Protein AF-0000000081185958 (afdb_homodimer)

Solvent-accessible surface area (backbone atoms only — not comparable to full-atom values): 12870 Å² total; per-residue (Å²): 91,27,40,38,39,33,41,36,68,38,56,83,47,66,67,51,37,47,51,49,21,49,50,35,60,78,61,57,49,40,33,39,38,38,34,28,35,34,34,62,72,82,53,71,68,60,52,42,52,39,44,76,62,82,58,56,48,71,50,76,22,50,14,71,56,85,37,44,14,39,38,41,39,31,30,48,85,45,43,42,80,73,48,72,50,69,47,75,44,33,40,39,39,36,29,30,29,58,81,88,62,40,54,35,36,44,34,44,35,50,42,78,59,85,72,63,65,67,72,59,56,72,67,111,90,27,40,38,37,35,41,36,69,38,57,83,47,66,66,51,35,47,51,48,21,48,49,36,61,78,62,58,48,41,33,39,39,38,34,29,35,36,33,62,71,82,52,72,69,58,51,40,52,40,44,78,63,82,59,55,48,72,51,76,22,50,15,71,56,84,38,44,14,38,39,39,40,32,30,48,85,46,44,42,80,72,48,72,49,69,47,74,43,33,40,38,40,34,30,31,29,57,80,87,62,42,54,34,37,44,35,44,36,50,40,77,60,85,73,62,64,68,72,63,53,75,68,112

Radius of gyration: 16.45 Å; Cα contacts (8 Å, |Δi|>4): 604; chains: 2; bounding box: 44×40×43 Å

pLDDT: mean 88.51, std 16.31, range [30.12, 98.75]

Secondary structure (DSSP, 8-state):
-EEEEEE-S---SHHHHHHHHHHHHHTT-SEEEEE----S---HHHHHHH---SSEEEEEE--BTTB--EEEEEETTTEEEEEEEE-SSEEEEEEEETTTTEEEEEEEEE-SS---HHHHHTT-/-EEEEEE-S---SHHHHHHHHHHHHHTT-SEEEEE----S---HHHHHHH---SSEEEEEE--BTTB--EEEEEETTTEEEEEEEE-SSEEEEEEEETTTTEEEEEEEEE-SS---HHHHHTT-

Foldseek 3Di:
DAEEEDAQQAPPDLVSLQVLQVCCVVRVHFKYKYKQNQAQDDDPVSVCSNPVDPQKDKDKQGDDHRGIIIMMMGRCVQWPWDDWDDYNFKIWTWTFGPVVGHTDIDMHGDPPDDPPPVVCVVVD/DAEEEDAQQAPPDLVSLQVLQVCCVVRVHFKYKYKQNQAQDDDPVSVCSNPVDPQKDKDKQGDDHRGIIIMMMGRCVQWPWDDWDDYNFKIWTWTFGPVVGHTDIDMHGDPPDDPPPVVVVVVD

InterPro domains:
  IPR004808 AP endonuclease 1 [PTHR22748] (1-115)
  IPR005135 Endonuclease/exonuclease/phosphatase [PF03372] (4-103)
  IPR036691 Endonuclease/exonuclease/phosphatase superfamily [G3DSA:3.60.10.10] (1-123)
  IPR036691 Endonuclease/exonuclease/phosphatase superfamily [SSF56219] (1-115)

Structure (mmCIF, N/CA/C/O backbone):
data_AF-0000000081185958-model_v1
#
loop_
_entity.id
_entity.type
_entity.pdbx_description
1 polymer 'Endonuclease/exonuclease/phosphatase domain-containing protein'
#
loop_
_atom_site.group_PDB
_atom_site.id
_atom_site.type_symbol
_atom_site.label_atom_id
_atom_site.label_alt_id
_atom_site.label_comp_id
_atom_site.label_asym_id
_atom_site.label_entity_id
_atom_site.label_seq_id
_atom_site.pdbx_PDB_ins_code
_atom_site.Cartn_x
_atom_site.Cartn_y
_atom_site.Cartn_z
_atom_site.occupancy
_atom_site.B_iso_or_equiv
_atom_site.auth_seq_id
_atom_site.auth_comp_id
_atom_site.auth_asym_id
_atom_site.auth_atom_id
_atom_site.pdbx_PDB_model_num
ATOM 1 N N . MET A 1 1 ? 2.701 -15.094 -0.753 1 97.31 1 MET A N 1
ATOM 2 C CA . MET A 1 1 ? 2.934 -13.688 -1.067 1 97.31 1 MET A CA 1
ATOM 3 C C . MET A 1 1 ? 2.529 -12.797 0.101 1 97.31 1 MET A C 1
ATOM 5 O O . MET A 1 1 ? 1.402 -12.875 0.591 1 97.31 1 MET A O 1
ATOM 9 N N . ARG A 1 2 ? 3.422 -11.992 0.619 1 98.31 2 ARG A N 1
ATOM 10 C CA . ARG A 1 2 ? 3.207 -11.164 1.801 1 98.31 2 ARG A CA 1
ATOM 11 C C . ARG A 1 2 ? 3.553 -9.703 1.517 1 98.31 2 ARG A C 1
ATOM 13 O O . ARG A 1 2 ? 4.723 -9.359 1.333 1 98.31 2 ARG A O 1
ATOM 20 N N . ILE A 1 3 ? 2.488 -8.828 1.549 1 98.75 3 ILE A N 1
ATOM 21 C CA . ILE A 1 3 ? 2.621 -7.441 1.109 1 98.75 3 ILE A CA 1
ATOM 22 C C . ILE A 1 3 ? 2.299 -6.5 2.268 1 98.75 3 ILE A C 1
ATOM 24 O O . ILE A 1 3 ? 1.268 -6.652 2.928 1 98.75 3 ILE A O 1
ATOM 28 N N . LEU A 1 4 ? 3.158 -5.598 2.477 1 98.31 4 LEU A N 1
ATOM 29 C CA . LEU A 1 4 ? 2.998 -4.57 3.5 1 98.31 4 LEU A CA 1
ATOM 30 C C . LEU A 1 4 ? 3.016 -3.178 2.877 1 98.31 4 LEU A C 1
ATOM 32 O O . LEU A 1 4 ? 3.918 -2.852 2.104 1 98.31 4 LEU A O 1
ATOM 36 N N . THR A 1 5 ? 2.029 -2.393 3.098 1 98.31 5 THR A N 1
ATOM 37 C CA . THR A 1 5 ? 2.059 -0.97 2.781 1 98.31 5 THR A CA 1
ATOM 38 C C . THR A 1 5 ? 1.977 -0.13 4.051 1 98.31 5 THR A C 1
ATOM 40 O O . THR A 1 5 ? 1.219 -0.456 4.969 1 98.31 5 THR A O 1
ATOM 43 N N . TRP A 1 6 ? 2.758 0.931 4.121 1 96.81 6 TRP A N 1
ATOM 44 C CA . TRP A 1 6 ? 2.902 1.697 5.355 1 96.81 6 TRP A CA 1
ATOM 45 C C . TRP A 1 6 ? 3.084 3.182 5.055 1 96.81 6 TRP A C 1
ATOM 47 O O . TRP A 1 6 ? 4.098 3.586 4.484 1 96.81 6 TRP A O 1
ATOM 57 N N . ASN A 1 7 ? 2.145 3.979 5.414 1 93.94 7 ASN A N 1
ATOM 58 C CA . ASN A 1 7 ? 2.398 5.414 5.504 1 93.94 7 ASN A CA 1
ATOM 59 C C . ASN A 1 7 ? 3.176 5.766 6.77 1 93.94 7 ASN A C 1
ATOM 61 O O . ASN A 1 7 ? 2.607 5.805 7.859 1 93.94 7 ASN A O 1
ATOM 65 N N . VAL A 1 8 ? 4.414 6.133 6.617 1 92.38 8 VAL A N 1
ATOM 66 C CA . VAL A 1 8 ? 5.316 6.207 7.762 1 92.38 8 VAL A CA 1
ATOM 67 C C . VAL A 1 8 ? 5.367 7.637 8.289 1 92.38 8 VAL A C 1
ATOM 69 O O . VAL A 1 8 ? 5.828 7.879 9.406 1 92.38 8 VAL A O 1
ATOM 72 N N . ARG A 1 9 ? 4.98 8.594 7.523 1 88.69 9 ARG A N 1
ATOM 73 C CA . ARG A 1 9 ? 4.949 10 7.91 1 88.69 9 ARG A CA 1
ATOM 74 C C . ARG A 1 9 ? 6.328 10.484 8.336 1 88.69 9 ARG A C 1
ATOM 76 O O . ARG A 1 9 ? 6.48 11.094 9.398 1 88.69 9 ARG A O 1
ATOM 83 N N . GLY A 1 10 ? 7.223 10.18 7.594 1 90.44 10 GLY A N 1
ATOM 84 C CA . GLY A 1 10 ? 8.594 10.578 7.855 1 90.44 10 GLY A CA 1
ATOM 85 C C . GLY A 1 10 ? 9.484 9.422 8.266 1 90.44 10 GLY A C 1
ATOM 86 O O . GLY A 1 10 ? 9.117 8.633 9.141 1 90.44 10 GLY A O 1
ATOM 87 N N . LEU A 1 11 ? 10.688 9.281 7.652 1 89.69 11 LEU A N 1
ATOM 88 C CA . LEU A 1 11 ? 11.688 8.273 8.008 1 89.69 11 LEU A CA 1
ATOM 89 C C . LEU A 1 11 ? 12.914 8.922 8.633 1 89.69 11 LEU A C 1
ATOM 91 O O . LEU A 1 11 ? 14.031 8.406 8.492 1 89.69 11 LEU A O 1
ATOM 95 N N . GLY A 1 12 ? 12.68 9.984 9.25 1 82.38 12 GLY A N 1
ATOM 96 C CA . GLY A 1 12 ? 13.781 10.766 9.789 1 82.38 12 GLY A CA 1
ATOM 97 C C . GLY A 1 12 ? 14.391 10.156 11.039 1 82.38 12 GLY A C 1
ATOM 98 O O . GLY A 1 12 ? 15.57 10.375 11.328 1 82.38 12 GLY A O 1
ATOM 99 N N . SER A 1 13 ? 13.648 9.43 11.734 1 84.25 13 SER A N 1
ATOM 100 C CA . SER A 1 13 ? 14.172 8.875 12.977 1 84.25 13 SER A CA 1
ATOM 101 C C . SER A 1 13 ? 14.547 7.402 12.812 1 84.25 13 SER A C 1
ATOM 103 O O . SER A 1 13 ? 13.898 6.676 12.055 1 84.25 13 SER A O 1
ATOM 105 N N . GLU A 1 14 ? 15.5 6.945 13.523 1 87.62 14 GLU A N 1
ATOM 106 C CA . GLU A 1 14 ? 15.922 5.551 13.539 1 87.62 14 GLU A CA 1
ATOM 107 C C . GLU A 1 14 ? 14.828 4.641 14.086 1 87.62 14 GLU A C 1
ATOM 109 O O . GLU A 1 14 ? 14.68 3.5 13.648 1 87.62 14 GLU A O 1
ATOM 114 N N . ALA A 1 15 ? 14.164 5.156 14.992 1 88.62 15 ALA A N 1
ATOM 115 C CA . ALA A 1 15 ? 13.094 4.383 15.609 1 88.62 15 ALA A CA 1
ATOM 116 C C . ALA A 1 15 ? 12.062 3.947 14.57 1 88.62 15 ALA A C 1
ATOM 118 O O . ALA A 1 15 ? 11.57 2.818 14.609 1 88.62 15 ALA A O 1
ATOM 119 N N . LYS A 1 16 ? 11.781 4.785 13.672 1 90.06 16 LYS A N 1
ATOM 120 C CA . LYS A 1 16 ? 10.797 4.469 12.633 1 90.06 16 LYS A CA 1
ATOM 121 C C . LYS A 1 16 ? 11.328 3.402 11.68 1 90.06 16 LYS A C 1
ATOM 123 O O . LYS A 1 16 ? 10.609 2.461 11.336 1 90.06 16 LYS A O 1
ATOM 128 N N . SER A 1 17 ? 12.57 3.576 11.312 1 92.75 17 SER A N 1
ATOM 129 C CA . SER A 1 17 ? 13.18 2.568 10.453 1 92.75 17 SER A CA 1
ATOM 130 C C . SER A 1 17 ? 13.195 1.202 11.125 1 92.75 17 SER A C 1
ATOM 132 O O . SER A 1 17 ? 12.953 0.181 10.484 1 92.75 17 SER A O 1
ATOM 134 N N . LEU A 1 18 ? 13.461 1.25 12.391 1 92.44 18 LEU A N 1
ATOM 135 C CA . LEU A 1 18 ? 13.516 0.003 13.141 1 92.44 18 LEU A CA 1
ATOM 136 C C . LEU A 1 18 ? 12.133 -0.628 13.25 1 92.44 18 LEU A C 1
ATOM 138 O O . LEU A 1 18 ? 12 -1.854 13.219 1 92.44 18 LEU A O 1
ATOM 142 N N . ALA A 1 19 ? 11.172 0.174 13.445 1 92.75 19 ALA A N 1
ATOM 143 C CA . ALA A 1 19 ? 9.805 -0.331 13.5 1 92.75 19 ALA A CA 1
ATOM 144 C C . ALA A 1 19 ? 9.422 -1.021 12.195 1 92.75 19 ALA A C 1
ATOM 146 O O . ALA A 1 19 ? 8.852 -2.117 12.211 1 92.75 19 ALA A O 1
ATOM 147 N N . VAL A 1 20 ? 9.719 -0.423 11.117 1 95.19 20 VAL A N 1
ATOM 148 C CA . VAL A 1 20 ? 9.438 -1.01 9.805 1 95.19 20 VAL A CA 1
ATOM 149 C C . VAL A 1 20 ? 10.18 -2.334 9.664 1 95.19 20 VAL A C 1
ATOM 151 O O . VAL A 1 20 ? 9.594 -3.348 9.289 1 95.19 20 VAL A O 1
ATOM 154 N N . ARG A 1 21 ? 11.398 -2.285 10.008 1 95.81 21 ARG A N 1
ATOM 155 C CA . ARG A 1 21 ? 12.234 -3.48 9.922 1 95.81 21 ARG A CA 1
ATOM 156 C C . ARG A 1 21 ? 11.625 -4.629 10.719 1 95.81 21 ARG A C 1
ATOM 158 O O . ARG A 1 21 ? 11.594 -5.77 10.25 1 95.81 21 ARG A O 1
ATOM 165 N N . ARG A 1 22 ? 11.281 -4.328 11.898 1 94.44 22 ARG A N 1
ATOM 166 C CA . ARG A 1 22 ? 10.719 -5.348 12.773 1 94.44 22 ARG A CA 1
ATOM 167 C C . ARG A 1 22 ? 9.492 -5.996 12.141 1 94.44 22 ARG A C 1
ATOM 169 O O . ARG A 1 22 ? 9.336 -7.219 12.188 1 94.44 22 ARG A O 1
ATOM 176 N N . LEU A 1 23 ? 8.656 -5.211 11.617 1 94.06 23 LEU A N 1
ATOM 177 C CA . LEU A 1 23 ? 7.449 -5.754 11.008 1 94.06 23 LEU A CA 1
ATOM 178 C C . LEU A 1 23 ? 7.789 -6.559 9.758 1 94.06 23 LEU A C 1
ATOM 180 O O . LEU A 1 23 ? 7.195 -7.609 9.508 1 94.06 23 LEU A O 1
ATOM 184 N N . VAL A 1 24 ? 8.703 -6.066 8.961 1 96.62 24 VAL A N 1
ATOM 185 C CA . VAL A 1 24 ? 9.156 -6.773 7.766 1 96.62 24 VAL A CA 1
ATOM 186 C C . VAL A 1 24 ? 9.641 -8.172 8.148 1 96.62 24 VAL A C 1
ATOM 188 O O . VAL A 1 24 ? 9.266 -9.156 7.508 1 96.62 24 VAL A O 1
ATOM 191 N N . LEU A 1 25 ? 10.398 -8.219 9.18 1 96 25 LEU A N 1
ATOM 192 C CA . LEU A 1 25 ? 10.969 -9.492 9.609 1 96 25 LEU A CA 1
ATOM 193 C C . LEU A 1 25 ? 9.898 -10.391 10.227 1 96 25 LEU A C 1
ATOM 195 O O . LEU A 1 25 ? 9.766 -11.555 9.844 1 96 25 LEU A O 1
ATOM 199 N N . SER A 1 26 ? 9.133 -9.852 11.164 1 95.25 26 SER A N 1
ATOM 200 C CA . SER A 1 26 ? 8.18 -10.656 11.922 1 95.25 26 SER A CA 1
ATOM 201 C C . SER A 1 26 ? 7.082 -11.211 11.016 1 95.25 26 SER A C 1
ATOM 203 O O . SER A 1 26 ? 6.59 -12.32 11.234 1 95.25 26 SER A O 1
ATOM 205 N N . GLN A 1 27 ? 6.77 -10.445 9.992 1 95.38 27 GLN A N 1
ATOM 206 C CA . GLN A 1 27 ? 5.691 -10.875 9.109 1 95.38 27 GLN A CA 1
ATOM 207 C C . GLN A 1 27 ? 6.25 -11.484 7.82 1 95.38 27 GLN A C 1
ATOM 209 O O . GLN A 1 27 ? 5.496 -11.781 6.891 1 95.38 27 GLN A O 1
ATOM 214 N N . LYS A 1 28 ? 7.578 -11.57 7.742 1 96.88 28 LYS A N 1
ATOM 215 C CA . LYS A 1 28 ? 8.25 -12.148 6.582 1 96.88 28 LYS A CA 1
ATOM 216 C C . LYS A 1 28 ? 7.773 -11.492 5.289 1 96.88 28 LYS A C 1
ATOM 218 O O . LYS A 1 28 ? 7.414 -12.188 4.336 1 96.88 28 LYS A O 1
ATOM 223 N N . VAL A 1 29 ? 7.758 -10.258 5.266 1 98.06 29 VAL A N 1
ATOM 224 C CA . VAL A 1 29 ? 7.246 -9.453 4.164 1 98.06 29 VAL A CA 1
ATOM 225 C C . VAL A 1 29 ? 8.07 -9.711 2.906 1 98.06 29 VAL A C 1
ATOM 227 O O . VAL A 1 29 ? 9.297 -9.836 2.975 1 98.06 29 VAL A O 1
ATOM 230 N N . GLU A 1 30 ? 7.367 -9.758 1.787 1 98.44 30 GLU A N 1
ATOM 231 C CA . GLU A 1 30 ? 8.031 -10.023 0.514 1 98.44 30 GLU A CA 1
ATOM 232 C C . GLU A 1 30 ? 7.969 -8.805 -0.404 1 98.44 30 GLU A C 1
ATOM 234 O O . GLU A 1 30 ? 8.75 -8.703 -1.354 1 98.44 30 GLU A O 1
ATOM 239 N N . VAL A 1 31 ? 7.023 -7.863 -0.209 1 98.75 31 VAL A N 1
ATOM 240 C CA . VAL A 1 31 ? 6.926 -6.566 -0.869 1 98.75 31 VAL A CA 1
ATOM 241 C C . VAL A 1 31 ? 6.547 -5.496 0.151 1 98.75 31 VAL A C 1
ATOM 243 O O . VAL A 1 31 ? 5.582 -5.656 0.902 1 98.75 31 VAL A O 1
ATOM 246 N N . LEU A 1 32 ? 7.301 -4.441 0.181 1 98.69 32 LEU A N 1
ATOM 247 C CA . LEU A 1 32 ? 7.062 -3.324 1.092 1 98.69 32 LEU A CA 1
ATOM 248 C C . LEU A 1 32 ? 6.812 -2.035 0.318 1 98.69 32 LEU A C 1
ATOM 250 O O . LEU A 1 32 ? 7.648 -1.623 -0.493 1 98.69 32 LEU A O 1
ATOM 254 N N . PHE A 1 33 ? 5.672 -1.427 0.537 1 98.56 33 PHE A N 1
ATOM 255 C CA . PHE A 1 33 ? 5.387 -0.072 0.079 1 98.56 33 PHE A CA 1
ATOM 256 C C . PHE A 1 33 ? 5.523 0.926 1.223 1 98.56 33 PHE A C 1
ATOM 258 O O . PHE A 1 33 ? 4.949 0.735 2.295 1 98.56 33 PHE A O 1
ATOM 265 N N . LEU A 1 34 ? 6.227 1.971 0.99 1 96.81 34 LEU A N 1
ATOM 266 C CA . LEU A 1 34 ? 6.273 3.078 1.938 1 96.81 34 LEU A CA 1
ATOM 267 C C . LEU A 1 34 ? 5.793 4.371 1.287 1 96.81 34 LEU A C 1
ATOM 269 O O . LEU A 1 34 ? 6.125 4.648 0.132 1 96.81 34 LEU A O 1
ATOM 273 N N . GLN A 1 35 ? 5.035 5.145 1.985 1 94.38 35 GLN A N 1
ATOM 274 C CA . GLN A 1 35 ? 4.609 6.48 1.588 1 94.38 35 GLN A CA 1
ATOM 275 C C . GLN A 1 35 ? 5.023 7.52 2.623 1 94.38 35 GLN A C 1
ATOM 277 O O . GLN A 1 35 ? 5.121 7.215 3.814 1 94.38 35 GLN A O 1
ATOM 282 N N . GLU A 1 36 ? 5.301 8.727 2.203 1 91.69 36 GLU A N 1
ATOM 283 C CA . GLU A 1 36 ? 5.664 9.898 2.992 1 91.69 36 GLU A CA 1
ATOM 284 C C . GLU A 1 36 ? 6.957 9.664 3.77 1 91.69 36 GLU A C 1
ATOM 286 O O . GLU A 1 36 ? 7.008 9.883 4.98 1 91.69 36 GLU A O 1
ATOM 291 N N . THR A 1 37 ? 7.93 9.25 3.088 1 94.12 37 THR A N 1
ATOM 292 C CA . THR A 1 37 ? 9.227 9.109 3.738 1 94.12 37 THR A CA 1
ATOM 293 C C . THR A 1 37 ? 9.773 10.469 4.168 1 94.12 37 THR A C 1
ATOM 295 O O . THR A 1 37 ? 10.555 10.562 5.117 1 94.12 37 THR A O 1
ATOM 298 N N . LYS A 1 38 ? 9.422 11.508 3.418 1 91.12 38 LYS A N 1
ATOM 299 C CA . LYS A 1 38 ? 9.789 12.898 3.658 1 91.12 38 LYS A CA 1
ATOM 300 C C . LYS A 1 38 ? 11.305 13.086 3.598 1 91.12 38 LYS A C 1
ATOM 302 O O . LYS A 1 38 ? 11.852 13.945 4.289 1 91.12 38 LYS A O 1
ATOM 307 N N . LYS A 1 39 ? 11.875 12.195 2.854 1 90.81 39 LYS A N 1
ATOM 308 C CA . LYS A 1 39 ? 13.32 12.273 2.666 1 90.81 39 LYS A CA 1
ATOM 309 C C . LYS A 1 39 ? 13.672 12.656 1.231 1 90.81 39 LYS A C 1
ATOM 311 O O . LYS A 1 39 ? 13.148 12.07 0.281 1 90.81 39 LYS A O 1
ATOM 316 N N . GLN A 1 40 ? 14.562 13.555 1.15 1 89.19 40 GLN A N 1
ATOM 317 C CA . GLN A 1 40 ? 15 13.992 -0.171 1 89.19 40 GLN A CA 1
ATOM 318 C C . GLN A 1 40 ? 15.969 12.992 -0.793 1 89.19 40 GLN A C 1
ATOM 320 O O . GLN A 1 40 ? 16.094 12.922 -2.018 1 89.19 40 GLN A O 1
ATOM 325 N N . GLU A 1 41 ? 16.641 12.344 0.076 1 90.06 41 GLU A N 1
ATOM 326 C CA . GLU A 1 41 ? 17.578 11.32 -0.376 1 90.06 41 GLU A CA 1
ATOM 327 C C . GLU A 1 41 ? 17.547 10.102 0.541 1 90.06 41 GLU A C 1
ATOM 329 O O . GLU A 1 41 ? 17.484 10.234 1.765 1 90.06 41 GLU A O 1
ATOM 334 N N . ILE A 1 42 ? 17.516 9 -0.132 1 92.56 42 ILE A N 1
ATOM 335 C CA . ILE A 1 42 ? 17.578 7.746 0.61 1 92.56 4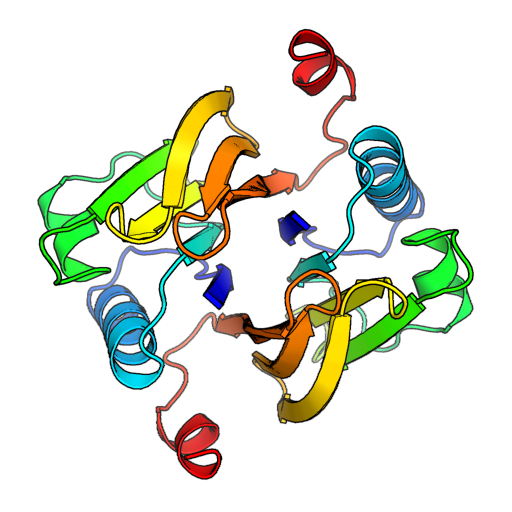2 ILE A CA 1
ATOM 336 C C . ILE A 1 42 ? 18.797 6.938 0.165 1 92.56 42 ILE A C 1
ATOM 338 O O . ILE A 1 42 ? 18.953 6.648 -1.023 1 92.56 42 ILE A O 1
ATOM 342 N N . THR A 1 43 ? 19.641 6.57 1.093 1 93.81 43 THR A N 1
ATOM 343 C CA . THR A 1 43 ? 20.859 5.832 0.787 1 93.81 43 THR A CA 1
ATOM 344 C C . THR A 1 43 ? 20.594 4.328 0.793 1 93.81 43 THR A C 1
ATOM 346 O O . THR A 1 43 ? 19.578 3.873 1.329 1 93.81 43 THR A O 1
ATOM 349 N N . GLU A 1 44 ? 21.547 3.639 0.226 1 94.62 44 GLU A N 1
ATOM 350 C CA . GLU A 1 44 ? 21.453 2.182 0.258 1 94.62 44 GLU A CA 1
ATOM 351 C C . GLU A 1 44 ? 21.453 1.66 1.692 1 94.62 44 GLU A C 1
ATOM 353 O O . GLU A 1 44 ? 20.75 0.698 2.006 1 94.62 44 GLU A O 1
ATOM 358 N N . SER A 1 45 ? 22.234 2.295 2.506 1 94.12 4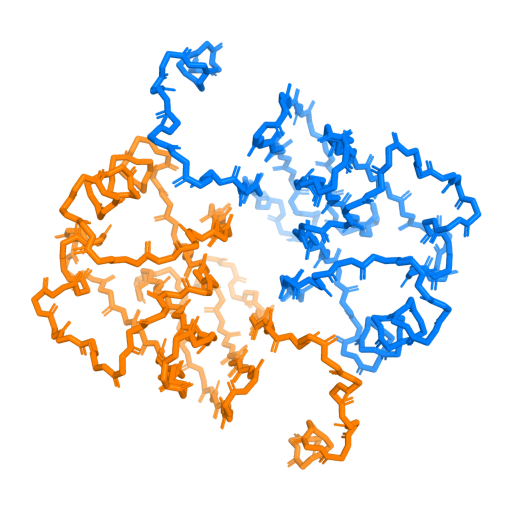5 SER A N 1
ATOM 359 C CA . SER A 1 45 ? 22.297 1.889 3.906 1 94.12 45 SER A CA 1
ATOM 360 C C . SER A 1 45 ? 20.938 2.039 4.578 1 94.12 45 SER A C 1
ATOM 362 O O . SER A 1 45 ? 20.547 1.206 5.402 1 94.12 45 SER A O 1
ATOM 364 N N . GLU A 1 46 ? 20.234 3.061 4.289 1 94.75 46 GLU A N 1
ATOM 365 C CA . GLU A 1 46 ? 18.906 3.277 4.852 1 94.75 46 GLU A CA 1
ATOM 366 C C . GLU A 1 46 ? 17.922 2.223 4.355 1 94.75 46 GLU A C 1
ATOM 368 O O . GLU A 1 46 ? 17.062 1.765 5.113 1 94.75 46 GLU A O 1
ATOM 373 N N . ILE A 1 47 ? 18.062 1.83 3.086 1 96.88 47 ILE A N 1
ATOM 374 C CA . ILE A 1 47 ? 17.234 0.761 2.533 1 96.88 47 ILE A CA 1
ATOM 375 C C . ILE A 1 47 ? 17.484 -0.534 3.303 1 96.88 47 ILE A C 1
ATOM 377 O O . ILE A 1 47 ? 16.547 -1.222 3.699 1 96.88 47 ILE A O 1
ATOM 381 N N . HIS A 1 48 ? 18.734 -0.801 3.594 1 96 48 HIS A N 1
ATOM 382 C CA . HIS A 1 48 ? 19.094 -2.037 4.277 1 96 48 HIS A CA 1
ATOM 383 C C . HIS A 1 48 ? 18.688 -1.993 5.746 1 96 48 HIS A C 1
ATOM 385 O O . HIS A 1 48 ? 18.562 -3.037 6.395 1 96 48 HIS A O 1
ATOM 391 N N . ARG A 1 49 ? 18.5 -0.792 6.254 1 95.19 49 ARG A N 1
ATOM 392 C CA . ARG A 1 49 ? 17.953 -0.677 7.605 1 95.19 49 ARG A CA 1
ATOM 393 C C . ARG A 1 49 ? 16.484 -1.089 7.641 1 95.19 49 ARG A C 1
ATOM 395 O O . ARG A 1 49 ? 16 -1.618 8.648 1 95.19 49 ARG A O 1
ATOM 402 N N . LEU A 1 50 ? 15.781 -0.868 6.602 1 96.31 50 LEU A N 1
ATOM 403 C CA . LEU A 1 50 ? 14.367 -1.2 6.488 1 96.31 50 LEU A CA 1
ATOM 404 C C . LEU A 1 50 ? 14.18 -2.68 6.168 1 96.31 50 LEU A C 1
ATOM 406 O O . LEU A 1 50 ? 13.266 -3.32 6.691 1 96.31 50 LEU A O 1
ATOM 410 N N . TRP A 1 51 ? 15.062 -3.195 5.301 1 96.88 51 TRP A N 1
ATOM 411 C CA . TRP A 1 51 ? 15.016 -4.547 4.754 1 96.88 51 TRP A CA 1
ATOM 412 C C . TRP A 1 51 ? 16.359 -5.25 4.922 1 96.88 51 TRP A C 1
ATOM 414 O O . TRP A 1 51 ? 17.203 -5.191 4.031 1 96.88 51 TRP A O 1
ATOM 424 N N . PRO A 1 52 ? 16.516 -6.047 5.914 1 90.19 52 PRO A N 1
ATOM 425 C CA . PRO A 1 52 ? 17.859 -6.512 6.238 1 90.19 52 PRO A CA 1
ATOM 426 C C . PRO A 1 52 ? 18.328 -7.656 5.34 1 90.19 52 PRO A C 1
ATOM 428 O O . PRO A 1 52 ? 19.516 -7.992 5.324 1 90.19 52 PRO A O 1
ATOM 431 N N . GLU A 1 53 ? 17.5 -8.211 4.602 1 87.38 53 GLU A N 1
ATOM 432 C CA . GLU A 1 53 ? 17.906 -9.312 3.727 1 87.38 53 GLU A CA 1
ATOM 433 C C . GLU A 1 53 ? 18.641 -8.789 2.5 1 87.38 53 GLU A C 1
ATOM 435 O O . GLU A 1 53 ? 18.375 -7.688 2.023 1 87.38 53 GLU A O 1
ATOM 440 N N . ASN A 1 54 ? 19.453 -9.562 1.979 1 88.56 54 ASN A N 1
ATOM 441 C CA . ASN A 1 54 ? 20.297 -9.141 0.87 1 88.56 54 ASN A CA 1
ATOM 442 C C . ASN A 1 54 ? 19.578 -9.305 -0.471 1 88.56 54 ASN A C 1
ATOM 444 O O . ASN A 1 54 ? 19.969 -8.688 -1.464 1 88.56 54 ASN A O 1
ATOM 448 N N . GLU A 1 55 ? 18.656 -10.164 -0.551 1 94.06 55 GLU A N 1
ATOM 449 C CA . GLU A 1 55 ? 17.938 -10.406 -1.796 1 94.06 55 GLU A CA 1
ATOM 450 C C . GLU A 1 55 ? 16.812 -9.383 -1.99 1 94.06 55 GLU A C 1
ATOM 452 O O . GLU A 1 55 ? 15.633 -9.727 -1.881 1 94.06 55 GLU A O 1
ATOM 457 N N . LEU A 1 56 ? 17.25 -8.156 -2.162 1 97.06 56 LEU A N 1
ATOM 458 C CA . LEU A 1 56 ? 16.234 -7.125 -2.324 1 97.06 56 LEU A CA 1
ATOM 459 C C . LEU A 1 56 ? 16.484 -6.301 -3.582 1 97.06 56 LEU A C 1
ATOM 461 O O . LEU A 1 56 ? 17.625 -6.234 -4.066 1 97.06 56 LEU A O 1
ATOM 465 N N . GLU A 1 57 ? 15.492 -5.789 -4.16 1 98.19 57 GLU A N 1
ATOM 466 C CA . GLU A 1 57 ? 15.484 -4.664 -5.09 1 98.19 57 GLU A CA 1
ATOM 467 C C . GLU A 1 57 ? 14.531 -3.566 -4.625 1 98.19 57 GLU A C 1
ATOM 469 O O . GLU A 1 57 ? 13.719 -3.785 -3.727 1 98.19 57 GLU A O 1
ATOM 474 N N . TYR A 1 58 ? 14.75 -2.398 -5.129 1 98.44 58 TYR A N 1
ATOM 475 C CA . TYR A 1 58 ? 13.883 -1.312 -4.68 1 98.44 58 TYR A CA 1
ATOM 476 C C . TYR A 1 58 ? 13.797 -0.215 -5.734 1 98.44 58 TYR A C 1
ATOM 478 O O . TYR A 1 58 ? 14.617 -0.157 -6.652 1 98.44 58 TYR A O 1
ATOM 486 N N . ARG A 1 59 ? 12.742 0.538 -5.668 1 97.94 59 ARG A N 1
ATOM 487 C CA . ARG A 1 59 ? 12.57 1.799 -6.383 1 97.94 59 ARG A CA 1
ATOM 488 C C . ARG A 1 59 ? 12.18 2.922 -5.426 1 97.94 59 ARG A C 1
ATOM 490 O O . ARG A 1 59 ? 11.469 2.691 -4.449 1 97.94 59 ARG A O 1
ATOM 497 N N . ILE A 1 60 ? 12.719 4.105 -5.777 1 96.56 60 ILE A N 1
ATOM 498 C CA . ILE A 1 60 ? 12.469 5.262 -4.926 1 96.56 60 ILE A CA 1
ATOM 499 C C . ILE A 1 60 ? 11.938 6.418 -5.77 1 96.56 60 ILE A C 1
ATOM 501 O O . ILE A 1 60 ? 12.406 6.652 -6.883 1 96.56 60 ILE A O 1
ATOM 505 N N . SER A 1 61 ? 10.938 7.094 -5.27 1 94.25 61 SER A N 1
ATOM 506 C CA . SER A 1 61 ? 10.562 8.445 -5.68 1 94.25 61 SER A CA 1
ATOM 507 C C . SER A 1 61 ? 10.781 9.445 -4.547 1 94.25 61 SER A C 1
ATOM 509 O O . SER A 1 61 ? 10.016 9.469 -3.58 1 94.25 61 SER A O 1
ATOM 511 N N . ASN A 1 62 ? 11.75 10.234 -4.676 1 89 62 ASN A N 1
ATOM 512 C CA . ASN A 1 62 ? 12.227 11.094 -3.592 1 89 62 ASN A CA 1
ATOM 513 C C . ASN A 1 62 ? 11.227 12.203 -3.281 1 89 62 ASN A C 1
ATOM 515 O O . ASN A 1 62 ? 10.484 12.641 -4.16 1 89 62 ASN A O 1
ATOM 519 N N . ALA A 1 63 ? 11.344 12.602 -2.035 1 82.56 63 ALA A N 1
ATOM 520 C CA . ALA A 1 63 ? 10.484 13.695 -1.584 1 82.56 63 ALA A CA 1
ATOM 521 C C . ALA A 1 63 ? 10.977 15.039 -2.123 1 82.56 63 ALA A C 1
ATOM 523 O O . ALA A 1 63 ? 12.148 15.18 -2.475 1 82.56 63 ALA A O 1
ATOM 524 N N . ASP A 1 64 ? 9.836 15.719 -2.412 1 79.38 64 ASP A N 1
ATOM 525 C CA . ASP A 1 64 ? 10.164 17.125 -2.662 1 79.38 64 ASP A CA 1
ATOM 526 C C . ASP A 1 64 ? 10.086 17.938 -1.375 1 79.38 64 ASP A C 1
ATOM 528 O O . ASP A 1 64 ? 9.008 18.375 -0.972 1 79.38 64 ASP A O 1
ATOM 532 N N . GLY A 1 65 ? 11.133 17.984 -0.698 1 69.44 65 GLY A N 1
ATOM 533 C CA . GLY A 1 65 ? 11.086 18.703 0.565 1 69.44 65 GLY A CA 1
ATOM 534 C C . GLY A 1 65 ? 10.492 17.891 1.696 1 69.44 65 GLY A C 1
ATOM 535 O O . GLY A 1 65 ? 10.891 16.75 1.921 1 69.44 65 GLY A O 1
ATOM 536 N N . MET A 1 66 ? 9.406 18.484 2.35 1 67.19 66 MET A N 1
ATOM 537 C CA . MET A 1 66 ? 8.867 17.891 3.57 1 67.19 66 MET A CA 1
ATOM 538 C C . MET A 1 66 ? 7.613 17.078 3.27 1 67.19 66 MET A C 1
ATOM 540 O O . MET A 1 66 ? 6.895 16.672 4.184 1 67.19 66 MET A O 1
ATOM 544 N N . SER A 1 67 ? 7.555 17.016 1.929 1 73.81 67 SER A N 1
ATOM 545 C CA . SER A 1 67 ? 6.352 16.25 1.599 1 73.81 67 SER A CA 1
ATOM 546 C C . SER A 1 67 ? 6.668 15.109 0.638 1 73.81 67 SER A C 1
ATOM 548 O O . SER A 1 67 ? 7.707 15.117 -0.025 1 73.81 67 SER A O 1
ATOM 550 N N . ARG A 1 68 ? 6.012 14.133 0.74 1 84.69 68 ARG A N 1
ATOM 551 C CA . ARG A 1 68 ? 6.039 13.062 -0.254 1 84.69 68 ARG A CA 1
ATOM 552 C C . ARG A 1 68 ? 7.168 12.078 0.034 1 84.69 68 ARG A C 1
ATOM 554 O O . ARG A 1 68 ? 7.488 11.812 1.195 1 84.69 68 ARG A O 1
ATOM 561 N N . GLY A 1 69 ? 7.516 11.336 -0.999 1 93.81 69 GLY A N 1
ATOM 562 C CA . GLY A 1 69 ? 8.523 10.297 -0.914 1 93.81 69 GLY A CA 1
ATOM 563 C C . GLY A 1 69 ? 7.941 8.898 -0.896 1 93.81 69 GLY A C 1
ATOM 564 O O . GLY A 1 69 ? 7.141 8.562 -0.019 1 93.81 69 GLY A O 1
ATOM 565 N N . LEU A 1 70 ? 8.32 8.117 -1.839 1 96.31 70 LEU A N 1
ATOM 566 C CA . LEU A 1 70 ? 7.824 6.754 -1.989 1 96.31 70 LEU A CA 1
ATOM 567 C C . LEU A 1 70 ? 8.984 5.77 -2.096 1 9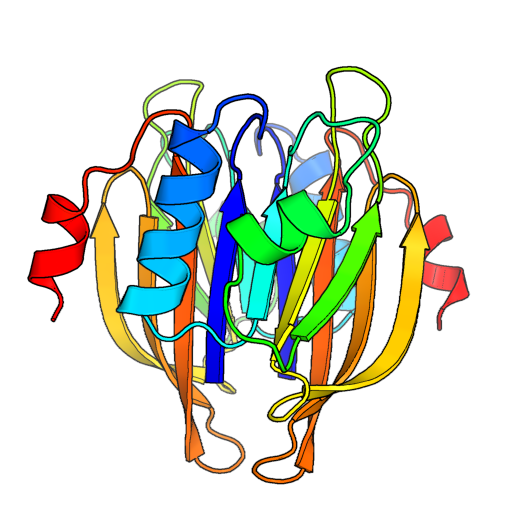6.31 70 LEU A C 1
ATOM 569 O O . LEU A 1 70 ? 10.008 6.074 -2.705 1 96.31 70 LEU A O 1
ATOM 573 N N . ILE A 1 71 ? 8.773 4.641 -1.504 1 97.88 71 ILE A N 1
ATOM 574 C CA . ILE A 1 71 ? 9.688 3.525 -1.711 1 97.88 71 ILE A CA 1
ATOM 575 C C . ILE A 1 71 ? 8.898 2.246 -1.974 1 97.88 71 ILE A C 1
ATOM 577 O O . ILE A 1 71 ? 7.852 2.02 -1.362 1 97.88 71 ILE A O 1
ATOM 581 N N . VAL A 1 72 ? 9.375 1.442 -2.887 1 98.69 72 VAL A N 1
ATOM 582 C CA . VAL A 1 72 ? 8.969 0.044 -2.973 1 98.69 72 VAL A CA 1
ATOM 583 C C . VAL A 1 72 ? 10.195 -0.861 -2.846 1 98.69 72 VAL A C 1
ATOM 585 O O . VAL A 1 72 ? 11.172 -0.692 -3.57 1 98.69 72 VAL A O 1
ATOM 588 N N . ILE A 1 73 ? 10.188 -1.727 -1.898 1 98.75 73 ILE A N 1
ATOM 589 C CA . ILE A 1 73 ? 11.234 -2.732 -1.717 1 98.75 73 ILE A CA 1
ATOM 590 C C . ILE A 1 73 ? 10.633 -4.129 -1.872 1 98.75 73 ILE A C 1
ATOM 592 O O . ILE A 1 73 ? 9.523 -4.391 -1.401 1 98.75 73 ILE A O 1
ATOM 596 N N . TRP A 1 74 ? 11.336 -5.047 -2.506 1 98.75 74 TRP A N 1
ATOM 597 C CA . TRP A 1 74 ? 10.797 -6.395 -2.605 1 98.75 74 TRP A CA 1
ATOM 598 C C . TRP A 1 74 ? 11.914 -7.434 -2.598 1 98.75 74 TRP A C 1
ATOM 600 O O . TRP A 1 74 ? 13.078 -7.105 -2.824 1 98.75 74 TRP A O 1
ATOM 610 N N . ASP A 1 75 ? 11.57 -8.633 -2.258 1 98.38 75 ASP A N 1
ATOM 611 C CA . ASP A 1 75 ? 12.43 -9.805 -2.35 1 98.38 75 ASP A CA 1
ATOM 612 C C . ASP A 1 75 ? 12.578 -10.266 -3.799 1 98.38 75 ASP A C 1
ATOM 614 O O . ASP A 1 75 ? 11.641 -10.797 -4.387 1 98.38 75 ASP A O 1
ATOM 618 N N . LYS A 1 76 ? 13.711 -10.102 -4.348 1 97.88 76 LYS A N 1
ATOM 619 C CA . LYS A 1 76 ? 13.914 -10.367 -5.77 1 97.88 76 LYS A CA 1
ATOM 620 C C . LYS A 1 76 ? 13.859 -11.859 -6.062 1 97.88 76 LYS A C 1
ATOM 622 O O . LYS A 1 76 ? 13.766 -12.273 -7.219 1 97.88 76 LYS A O 1
ATOM 627 N N . SER A 1 77 ? 13.961 -12.703 -5.062 1 97.69 77 SER A N 1
ATOM 628 C CA . SER A 1 77 ? 13.82 -14.141 -5.262 1 97.69 77 SER A CA 1
ATOM 629 C C . SER A 1 77 ? 12.352 -14.539 -5.41 1 97.69 77 SER A C 1
ATOM 631 O O . SER A 1 77 ? 12.047 -15.656 -5.82 1 97.69 77 SER A O 1
ATOM 633 N N . LYS A 1 78 ? 11.461 -13.656 -5.105 1 97.75 78 LYS A N 1
ATOM 634 C CA . LYS A 1 78 ? 10.031 -13.93 -5.191 1 97.75 78 LYS A CA 1
ATOM 635 C C . LYS A 1 78 ? 9.398 -13.195 -6.371 1 97.75 78 LYS A C 1
ATOM 637 O O . LYS A 1 78 ? 8.555 -13.75 -7.074 1 97.75 78 LYS A O 1
ATOM 642 N N . PHE A 1 79 ? 9.758 -11.953 -6.582 1 98.56 79 PHE A N 1
ATOM 643 C CA . PHE A 1 79 ? 9.195 -11.094 -7.625 1 98.56 79 PHE A CA 1
ATOM 644 C C . PHE A 1 79 ? 10.281 -10.625 -8.586 1 98.56 79 PHE A C 1
ATOM 646 O O . PHE A 1 79 ? 11.203 -9.914 -8.188 1 98.56 79 PHE A O 1
ATOM 653 N N . SER A 1 80 ? 10.109 -10.984 -9.781 1 98.62 80 SER A N 1
ATOM 654 C CA . SER A 1 80 ? 11.039 -10.578 -10.828 1 98.62 80 SER A CA 1
ATOM 655 C C . SER A 1 80 ? 10.516 -9.383 -11.617 1 98.62 80 SER A C 1
ATOM 657 O O . SER A 1 80 ? 9.477 -9.477 -12.273 1 98.62 80 SER A O 1
ATOM 659 N N . LEU A 1 81 ? 11.219 -8.336 -11.586 1 98.69 81 LEU A N 1
ATOM 660 C CA . LEU A 1 81 ? 10.797 -7.094 -12.227 1 98.69 81 LEU A CA 1
ATOM 661 C C . LEU A 1 81 ? 10.992 -7.16 -13.734 1 98.69 81 LEU A C 1
ATOM 663 O O . LEU A 1 81 ? 12.047 -7.598 -14.211 1 98.69 81 LEU A O 1
ATOM 667 N N . ASP A 1 82 ? 10.008 -6.723 -14.469 1 98.5 82 ASP A N 1
ATOM 668 C CA . ASP A 1 82 ? 10.094 -6.617 -15.922 1 98.5 82 ASP A CA 1
ATOM 669 C C . ASP A 1 82 ? 10.258 -5.16 -16.359 1 98.5 82 ASP A C 1
ATOM 671 O O . ASP A 1 82 ? 11.125 -4.84 -17.172 1 98.5 82 ASP A O 1
ATOM 675 N N . SER A 1 83 ? 9.398 -4.301 -15.82 1 98.25 83 SER A N 1
ATOM 676 C CA . SER A 1 83 ? 9.438 -2.881 -16.156 1 98.25 83 SER A CA 1
ATOM 677 C C . SER A 1 83 ? 8.945 -2.023 -14.992 1 98.25 83 SER A C 1
ATOM 679 O O . SER A 1 83 ? 8.234 -2.51 -14.117 1 98.25 83 SER A O 1
ATOM 681 N N . SER A 1 84 ? 9.414 -0.827 -15 1 97.81 84 SER A N 1
ATOM 682 C CA . SER A 1 84 ? 8.992 0.118 -13.969 1 97.81 84 SER A CA 1
ATOM 683 C C . SER A 1 84 ? 8.914 1.538 -14.523 1 97.81 84 SER A C 1
ATOM 685 O O . SER A 1 84 ? 9.562 1.859 -15.523 1 97.81 84 SER A O 1
ATOM 687 N N . LEU A 1 85 ? 8.055 2.281 -13.953 1 96.44 85 LEU A N 1
ATOM 688 C CA . LEU A 1 85 ? 7.906 3.707 -14.219 1 96.44 85 LEU A CA 1
ATOM 689 C C . LEU A 1 85 ? 7.613 4.473 -12.93 1 96.44 85 LEU A C 1
ATOM 691 O O . LEU A 1 85 ? 6.965 3.943 -12.023 1 96.44 85 LEU A O 1
ATOM 695 N N . TYR A 1 86 ? 8.195 5.629 -12.82 1 93.12 86 TYR A N 1
ATOM 696 C CA . TYR A 1 86 ? 7.871 6.406 -11.625 1 93.12 86 TYR A CA 1
ATOM 697 C C . TYR A 1 86 ? 7.988 7.902 -11.906 1 93.12 86 TYR A C 1
ATOM 699 O O . TYR A 1 86 ? 8.641 8.312 -12.867 1 93.12 86 TYR A O 1
ATOM 707 N N . ASP A 1 87 ? 7.312 8.664 -11.18 1 90.06 87 ASP A N 1
ATOM 708 C CA . ASP A 1 87 ? 7.496 10.109 -11.055 1 90.06 87 ASP A CA 1
ATOM 709 C C . ASP A 1 87 ? 7.438 10.547 -9.594 1 90.06 87 ASP A C 1
ATOM 711 O O . ASP A 1 87 ? 7.633 9.734 -8.688 1 90.06 87 ASP A O 1
ATOM 715 N N . ARG A 1 88 ? 7.211 11.797 -9.391 1 86.75 88 ARG A N 1
ATOM 716 C CA . ARG A 1 88 ? 7.258 12.312 -8.023 1 86.75 88 ARG A CA 1
ATOM 717 C C . ARG A 1 88 ? 6.07 11.812 -7.211 1 86.75 88 ARG A C 1
ATOM 719 O O . ARG A 1 88 ? 6.094 11.844 -5.98 1 86.75 88 ARG A O 1
ATOM 726 N N . ASN A 1 89 ? 5.07 11.25 -7.895 1 89.88 89 ASN A N 1
ATOM 727 C CA . ASN A 1 89 ? 3.83 10.961 -7.184 1 89.88 89 ASN A CA 1
ATOM 728 C C . ASN A 1 89 ? 3.525 9.461 -7.172 1 89.88 89 ASN A C 1
ATOM 730 O O . ASN A 1 89 ? 2.605 9.016 -6.484 1 89.88 89 ASN A O 1
ATOM 734 N N . PHE A 1 90 ? 4.281 8.711 -7.977 1 93.75 90 PHE A N 1
ATOM 735 C CA . PHE A 1 90 ? 3.926 7.293 -7.969 1 93.75 90 PHE A CA 1
ATOM 736 C C . PHE A 1 90 ? 5.113 6.438 -8.391 1 93.75 90 PHE A C 1
ATOM 738 O O . PHE A 1 90 ? 6.078 6.941 -8.969 1 93.75 90 PHE A O 1
ATOM 745 N N . ILE A 1 91 ? 5.07 5.215 -8.07 1 97 91 ILE A N 1
ATOM 746 C CA . ILE A 1 91 ? 5.93 4.152 -8.57 1 97 91 ILE A CA 1
ATOM 747 C C . ILE A 1 91 ? 5.074 3.027 -9.148 1 97 91 ILE A C 1
ATOM 749 O O . ILE A 1 91 ? 4.109 2.586 -8.523 1 97 91 ILE A O 1
ATOM 753 N N . PHE A 1 92 ? 5.363 2.668 -10.336 1 97.88 92 PHE A N 1
ATOM 754 C CA . PHE A 1 92 ? 4.711 1.571 -11.047 1 97.88 92 PHE A CA 1
ATOM 755 C C . PHE A 1 92 ? 5.707 0.459 -11.352 1 97.88 92 PHE A C 1
ATOM 757 O O . PHE A 1 92 ? 6.762 0.71 -11.938 1 97.88 92 PHE A O 1
ATOM 764 N N . LEU A 1 93 ? 5.355 -0.764 -10.914 1 98.69 93 LEU A N 1
ATOM 765 C CA . LEU A 1 93 ? 6.184 -1.93 -11.211 1 98.69 93 LEU A CA 1
ATOM 766 C C . LEU A 1 93 ? 5.363 -3.02 -11.891 1 98.69 93 LEU A C 1
ATOM 768 O O . LEU A 1 93 ? 4.25 -3.324 -11.461 1 98.69 93 LEU A O 1
ATOM 772 N N . LYS A 1 94 ? 5.902 -3.559 -12.891 1 98.62 94 LYS A N 1
ATOM 773 C CA . LYS A 1 94 ? 5.34 -4.734 -13.555 1 98.62 94 LYS A CA 1
ATOM 774 C C . LYS A 1 94 ? 6.352 -5.879 -13.594 1 98.62 94 LYS A C 1
ATOM 776 O O . LYS A 1 94 ? 7.516 -5.672 -13.938 1 98.62 94 LYS A O 1
ATOM 781 N N . GLY A 1 95 ? 5.863 -7.082 -13.188 1 98.56 95 GLY A N 1
ATOM 782 C CA . GLY A 1 95 ? 6.75 -8.234 -13.203 1 98.56 95 GLY A CA 1
ATOM 783 C C . GLY A 1 95 ? 6.023 -9.555 -13.008 1 98.56 95 GLY A C 1
ATOM 784 O O . GLY A 1 95 ? 4.832 -9.656 -13.312 1 98.56 95 GLY A O 1
ATOM 785 N N . ILE A 1 96 ? 6.852 -10.539 -12.586 1 98.19 96 ILE A N 1
ATOM 786 C CA . ILE A 1 96 ? 6.32 -11.891 -12.438 1 98.19 96 ILE A CA 1
ATOM 787 C C . ILE A 1 96 ? 6.613 -12.414 -11.031 1 98.19 96 ILE A C 1
ATOM 789 O O . ILE A 1 96 ? 7.73 -12.273 -10.531 1 98.19 96 ILE A O 1
ATOM 793 N N . TRP A 1 97 ? 5.555 -12.867 -10.367 1 97.56 97 TRP A N 1
ATOM 794 C CA . TRP A 1 97 ? 5.789 -13.648 -9.156 1 97.56 97 TRP A CA 1
ATOM 795 C C . TRP A 1 97 ? 6.336 -15.031 -9.5 1 97.56 97 TRP A C 1
ATOM 797 O O . TRP A 1 97 ? 5.672 -15.82 -10.172 1 97.56 97 TRP A O 1
ATOM 807 N N . LEU A 1 98 ? 7.43 -15.289 -9.055 1 96 98 LEU A N 1
ATOM 808 C CA . LEU A 1 98 ? 8.18 -16.438 -9.555 1 96 98 LEU A CA 1
ATOM 809 C C . LEU A 1 98 ? 7.488 -17.75 -9.18 1 96 98 LEU A C 1
ATOM 811 O O . LEU A 1 98 ? 7.473 -18.688 -9.969 1 96 98 LEU A O 1
ATOM 815 N N . GLN A 1 99 ? 6.969 -17.734 -7.988 1 90.94 99 GLN A N 1
ATOM 816 C CA . GLN A 1 99 ? 6.199 -18.922 -7.617 1 90.94 99 GLN A CA 1
ATOM 817 C C . GLN A 1 99 ? 4.895 -18.984 -8.406 1 90.94 99 GLN A C 1
ATOM 819 O O . GLN A 1 99 ? 4 -18.156 -8.219 1 90.94 99 GLN A O 1
ATOM 824 N N . GLY A 1 100 ? 4.746 -19.812 -9.43 1 89.12 100 GLY A N 1
ATOM 825 C CA . GLY A 1 100 ? 3.521 -20 -10.195 1 89.12 100 GLY A CA 1
ATOM 826 C C . GLY A 1 100 ? 3.506 -19.219 -11.492 1 89.12 100 GLY A C 1
ATOM 827 O O . GLY A 1 100 ? 2.658 -19.453 -12.352 1 89.12 100 GLY A O 1
ATOM 828 N N . GLY A 1 101 ? 4.41 -18.188 -11.562 1 93.5 101 GLY A N 1
ATOM 829 C CA . GLY A 1 101 ? 4.508 -17.438 -12.805 1 93.5 101 GLY A CA 1
ATOM 830 C C . GLY A 1 101 ? 3.402 -16.422 -12.984 1 93.5 101 GLY A C 1
ATOM 831 O O . GLY A 1 101 ? 2.973 -16.156 -14.109 1 93.5 101 GLY A O 1
ATOM 832 N N . LEU A 1 102 ? 2.918 -15.922 -11.93 1 95.12 102 LEU A N 1
ATOM 833 C CA . LEU A 1 102 ? 1.814 -14.969 -11.938 1 95.12 102 LEU A CA 1
ATOM 834 C C . LEU A 1 102 ? 2.311 -13.562 -12.281 1 95.12 102 LEU A C 1
ATOM 836 O O . LEU A 1 102 ? 3.283 -13.086 -11.695 1 95.12 102 LEU A O 1
ATOM 840 N N . GLU A 1 103 ? 1.637 -12.93 -13.305 1 97.06 103 GLU A N 1
ATOM 841 C CA . GLU A 1 103 ? 1.933 -11.523 -13.547 1 97.06 103 GLU A CA 1
ATOM 842 C C . GLU A 1 103 ? 1.451 -10.648 -12.391 1 97.06 103 GLU A C 1
ATOM 844 O O . GLU A 1 103 ? 0.333 -10.82 -11.898 1 97.06 103 GLU A O 1
ATOM 849 N N . VAL A 1 104 ? 2.344 -9.719 -12 1 98.06 104 VAL A N 1
ATOM 850 C CA . VAL A 1 104 ? 2.037 -8.859 -10.859 1 98.06 104 VAL A CA 1
ATOM 851 C C . VAL A 1 104 ? 2.305 -7.402 -11.227 1 98.06 104 VAL A C 1
ATOM 853 O O . VAL A 1 104 ? 3.336 -7.086 -11.82 1 98.06 104 VAL A O 1
ATOM 856 N N . ILE A 1 105 ? 1.352 -6.57 -10.938 1 98.62 105 ILE A N 1
ATOM 857 C CA . ILE A 1 105 ? 1.504 -5.121 -11.055 1 98.62 105 ILE A CA 1
ATOM 858 C C . ILE A 1 105 ? 1.38 -4.48 -9.672 1 98.62 105 ILE A C 1
ATOM 860 O O . ILE A 1 105 ? 0.441 -4.77 -8.93 1 98.62 105 ILE A O 1
ATOM 864 N N . LEU A 1 106 ? 2.359 -3.666 -9.328 1 98.75 106 LEU A N 1
ATOM 865 C CA . LEU A 1 106 ? 2.428 -2.965 -8.047 1 98.75 106 LEU A CA 1
ATOM 866 C C . LEU A 1 106 ? 2.463 -1.454 -8.258 1 98.75 106 LEU A C 1
ATOM 868 O O . LEU A 1 106 ? 3.32 -0.943 -8.984 1 98.75 106 LEU A O 1
ATOM 872 N N . ILE A 1 107 ? 1.542 -0.76 -7.633 1 98.31 107 ILE A N 1
ATOM 873 C CA . ILE A 1 107 ? 1.463 0.687 -7.801 1 98.31 107 ILE A CA 1
ATOM 874 C C . ILE A 1 107 ? 1.453 1.366 -6.434 1 98.31 107 ILE A C 1
ATOM 876 O O . ILE A 1 107 ? 0.635 1.032 -5.57 1 98.31 107 ILE A O 1
ATOM 880 N N . ASN A 1 108 ? 2.367 2.217 -6.227 1 98.06 108 ASN A N 1
ATOM 881 C CA . ASN A 1 108 ? 2.5 3.021 -5.02 1 98.06 108 ASN A CA 1
ATOM 882 C C . ASN A 1 108 ? 2.24 4.5 -5.297 1 98.06 108 ASN A C 1
ATOM 884 O O . ASN A 1 108 ? 2.971 5.129 -6.062 1 98.06 108 ASN A O 1
ATOM 888 N N . VAL A 1 109 ? 1.253 5.07 -4.637 1 95.94 109 VAL A N 1
ATOM 889 C CA . VAL A 1 109 ? 0.848 6.426 -4.996 1 95.94 109 VAL A CA 1
ATOM 890 C C . VAL A 1 109 ? 0.798 7.301 -3.746 1 95.94 109 VAL A C 1
ATOM 892 O O . VAL A 1 109 ? 0.328 6.863 -2.693 1 95.94 109 VAL A O 1
ATOM 895 N N . TYR A 1 110 ? 1.312 8.445 -3.871 1 91.25 110 TYR A N 1
ATOM 896 C CA . TYR A 1 110 ? 1.086 9.555 -2.957 1 91.25 110 TYR A CA 1
ATOM 897 C C . TYR A 1 110 ? 0.536 10.773 -3.699 1 91.25 110 TYR A C 1
ATOM 899 O O . TYR A 1 110 ? 1.254 11.414 -4.469 1 91.25 110 TYR A O 1
ATOM 907 N N . ALA A 1 111 ? -0.774 11.078 -3.645 1 75.69 111 ALA A N 1
ATOM 908 C CA . ALA A 1 111 ? -1.285 12.227 -4.391 1 75.69 111 ALA A CA 1
ATOM 909 C C . ALA A 1 111 ? -2.232 13.062 -3.537 1 75.69 111 ALA A C 1
ATOM 911 O O . ALA A 1 111 ? -3.414 12.727 -3.402 1 75.69 111 ALA A O 1
ATOM 912 N N . PRO A 1 112 ? -1.568 14.008 -2.828 1 62.28 112 PRO A N 1
ATOM 913 C CA . PRO A 1 112 ? -2.504 14.891 -2.129 1 62.28 112 PRO A CA 1
ATOM 914 C C . PRO A 1 112 ? -3.561 15.484 -3.059 1 62.28 112 PRO A C 1
ATOM 916 O O . PRO A 1 112 ? -4.707 15.688 -2.646 1 62.28 112 PRO A O 1
ATOM 919 N N . CYS A 1 113 ? -3.074 16 -4.246 1 54.84 113 CYS A N 1
ATOM 920 C CA . CYS A 1 113 ? -3.953 16.656 -5.211 1 54.84 113 CYS A CA 1
ATOM 921 C C . CYS A 1 113 ? -4.156 15.781 -6.441 1 54.84 113 CYS A C 1
ATOM 923 O O . CYS A 1 113 ? -3.422 14.812 -6.652 1 54.84 113 CYS A O 1
ATOM 925 N N . VAL A 1 114 ? -5.125 15.977 -7.242 1 51.84 114 VAL A N 1
ATOM 926 C CA . VAL A 1 114 ? -5.633 15.203 -8.375 1 51.84 114 VAL A CA 1
ATOM 927 C C . VAL A 1 114 ? -4.473 14.75 -9.258 1 51.84 114 VAL A C 1
ATOM 929 O O . VAL A 1 114 ? -3.678 15.57 -9.719 1 51.84 114 VAL A O 1
ATOM 932 N N . VAL A 1 115 ? -3.832 13.609 -9.117 1 47 115 VAL A N 1
ATOM 933 C CA . VAL A 1 115 ? -2.904 13.023 -10.086 1 47 115 VAL A CA 1
ATOM 934 C C . VAL A 1 115 ? -3.5 13.102 -11.484 1 47 115 VAL A C 1
ATOM 936 O O . VAL A 1 115 ? -4.602 12.609 -11.727 1 47 115 VAL A O 1
ATOM 939 N N . SER A 1 116 ? -3.184 14.016 -12.273 1 42.91 116 SER A N 1
ATOM 940 C CA . SER A 1 116 ? -3.645 14.062 -13.656 1 42.91 116 SER A CA 1
ATOM 941 C C . SER A 1 116 ? -3.385 12.75 -14.375 1 42.91 116 SER A C 1
ATOM 943 O O . SER A 1 116 ? -2.346 12.117 -14.172 1 42.91 116 SER A O 1
ATOM 945 N N . GLU A 1 117 ? -4.324 12 -14.797 1 42.47 117 GLU A N 1
ATOM 946 C CA . GLU A 1 117 ? -4.305 10.836 -15.672 1 42.47 117 GLU A CA 1
ATOM 947 C C . GLU A 1 117 ? -3.145 10.914 -16.656 1 42.47 117 GLU A C 1
ATOM 949 O O . GLU A 1 117 ? -2.73 9.891 -17.219 1 42.47 117 GLU A O 1
ATOM 954 N N . GLN A 1 118 ? -2.773 12.023 -17.062 1 42.75 118 GLN A N 1
ATOM 955 C CA . GLN A 1 118 ? -1.81 12.195 -18.141 1 42.75 118 GLN A CA 1
ATOM 956 C C . GLN A 1 118 ? -0.475 11.547 -17.797 1 42.75 118 GLN A C 1
ATOM 958 O O . GLN A 1 118 ? 0.213 11.023 -18.672 1 42.75 118 GLN A O 1
ATOM 963 N N . SER A 1 119 ? -0.2 11.594 -16.609 1 42.62 119 SER A N 1
ATOM 964 C CA . SER A 1 119 ? 1.138 11.102 -16.312 1 42.62 119 SER A CA 1
ATOM 965 C C . SER A 1 119 ? 1.188 9.578 -16.359 1 42.62 119 SER A C 1
ATOM 967 O O . SER A 1 119 ? 2.225 9 -16.688 1 42.62 119 SER A O 1
ATOM 969 N N . LEU A 1 120 ? 0.21 8.867 -15.969 1 41.31 120 LEU A N 1
ATOM 970 C CA . LEU A 1 120 ? 0.197 7.414 -16.031 1 41.31 120 LEU A CA 1
ATOM 971 C C . LEU A 1 120 ? -0.151 6.926 -17.422 1 41.31 120 LEU A C 1
ATOM 973 O O . LEU A 1 120 ? 0.154 5.785 -17.781 1 41.31 120 LEU A O 1
ATOM 977 N N . TYR A 1 121 ? -0.933 7.59 -18.219 1 43.53 121 TYR A N 1
ATOM 978 C CA . TYR A 1 121 ? -1.282 7.195 -19.578 1 43.53 121 TYR A CA 1
ATOM 979 C C . TYR A 1 121 ? -0.032 6.906 -20.391 1 43.53 121 TYR A C 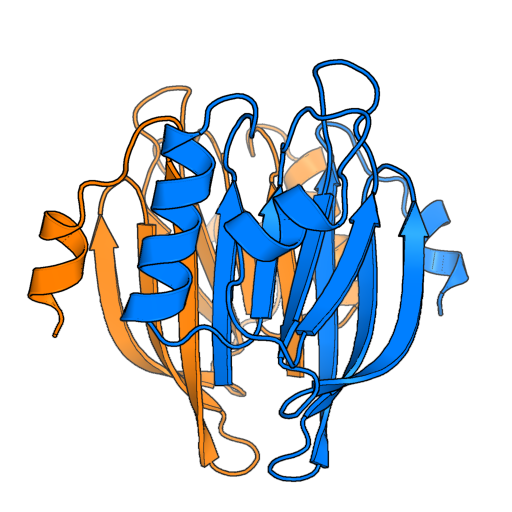1
ATOM 981 O O . TYR A 1 121 ? -0.096 6.199 -21.406 1 43.53 121 TYR A O 1
ATOM 989 N N . GLY A 1 122 ? 0.973 7.543 -20.078 1 38.03 122 GLY A N 1
ATOM 990 C CA . GLY A 1 122 ? 2.086 7.172 -20.938 1 38.03 122 GLY A CA 1
ATOM 991 C C . GLY A 1 122 ? 2.494 5.719 -20.797 1 38.03 122 GLY A C 1
ATOM 992 O O . GLY A 1 122 ? 3.469 5.277 -21.406 1 38.03 122 GLY A O 1
ATOM 993 N N . ILE A 1 123 ? 1.956 5.148 -19.812 1 39.31 123 ILE A N 1
ATOM 994 C CA . ILE A 1 123 ? 2.42 3.775 -19.625 1 39.31 123 ILE A CA 1
ATOM 995 C C . ILE A 1 123 ? 1.498 2.814 -20.359 1 39.31 123 ILE A C 1
ATOM 997 O O . ILE A 1 123 ? 1.782 1.618 -20.453 1 39.31 123 ILE A O 1
ATOM 1001 N N . SER A 1 124 ? 0.292 3.068 -20.734 1 31.41 124 SER A N 1
ATOM 1002 C CA . SER A 1 124 ? -0.395 2.066 -21.547 1 31.41 124 SER A CA 1
ATOM 1003 C C . SER A 1 124 ? 0.417 1.704 -22.781 1 31.41 124 SER A C 1
ATOM 1005 O O . SER A 1 124 ? 1.062 2.566 -23.375 1 31.41 124 SER A O 1
ATOM 1007 N N . MET B 1 1 ? -2.264 -10.445 -10.891 1 97.38 1 MET B N 1
ATOM 1008 C CA . MET B 1 1 ? -2.498 -9.766 -9.617 1 97.38 1 MET B CA 1
ATOM 1009 C C . MET B 1 1 ? -2.1 -8.297 -9.703 1 97.38 1 MET B C 1
ATOM 1011 O O . MET B 1 1 ? -0.974 -7.977 -10.086 1 97.38 1 MET B O 1
ATOM 1015 N N . ARG B 1 2 ? -2.998 -7.383 -9.438 1 98.31 2 ARG B N 1
ATOM 1016 C CA . ARG B 1 2 ? -2.793 -5.945 -9.586 1 98.31 2 ARG B CA 1
ATOM 1017 C C . ARG B 1 2 ? -3.141 -5.207 -8.297 1 98.31 2 ARG B C 1
ATOM 1019 O O . ARG B 1 2 ? -4.309 -5.125 -7.918 1 98.31 2 ARG B O 1
ATOM 1026 N N . ILE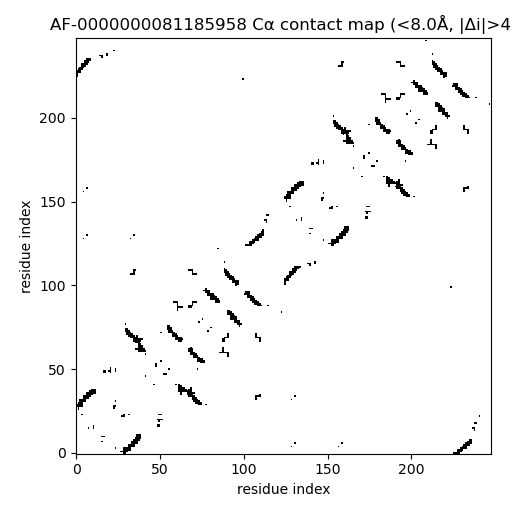 B 1 3 ? -2.076 -4.617 -7.656 1 98.75 3 ILE B N 1
ATOM 1027 C CA . ILE B 1 3 ? -2.213 -4.047 -6.32 1 98.75 3 ILE B CA 1
ATOM 1028 C C . ILE B 1 3 ? -1.899 -2.555 -6.359 1 98.75 3 ILE B C 1
ATOM 1030 O O . ILE B 1 3 ? -0.87 -2.145 -6.902 1 98.75 3 ILE B O 1
ATOM 1034 N N . LEU B 1 4 ? -2.768 -1.809 -5.82 1 98.31 4 LEU B N 1
ATOM 1035 C CA . LEU B 1 4 ? -2.615 -0.362 -5.707 1 98.31 4 LEU B CA 1
ATOM 1036 C C . LEU B 1 4 ? -2.639 0.074 -4.246 1 98.31 4 LEU B C 1
ATOM 1038 O O . LEU B 1 4 ? -3.541 -0.304 -3.494 1 98.31 4 LEU B O 1
ATOM 1042 N N . THR B 1 5 ? -1.649 0.759 -3.795 1 98.31 5 THR B N 1
ATOM 1043 C CA . THR B 1 5 ? -1.685 1.445 -2.508 1 98.31 5 THR B CA 1
ATOM 1044 C C . THR B 1 5 ? -1.609 2.957 -2.699 1 98.31 5 THR B C 1
ATOM 1046 O O . THR B 1 5 ? -0.855 3.445 -3.543 1 98.31 5 THR B O 1
ATOM 1049 N N . TRP B 1 6 ? -2.404 3.693 -1.939 1 96.81 6 TRP B N 1
ATOM 1050 C CA . TRP B 1 6 ? -2.553 5.129 -2.162 1 96.81 6 TRP B CA 1
ATOM 1051 C C . TRP B 1 6 ? -2.738 5.867 -0.841 1 96.81 6 TRP B C 1
ATOM 1053 O O . TRP B 1 6 ? -3.75 5.688 -0.158 1 96.81 6 TRP B O 1
ATOM 1063 N N . ASN B 1 7 ? -1.811 6.684 -0.469 1 93.94 7 ASN B N 1
ATOM 1064 C CA . ASN B 1 7 ? -2.072 7.688 0.555 1 93.94 7 ASN B CA 1
ATOM 1065 C C . ASN B 1 7 ? -2.854 8.867 -0.007 1 93.94 7 ASN B C 1
ATOM 1067 O O . ASN B 1 7 ? -2.289 9.727 -0.695 1 93.94 7 ASN B O 1
ATOM 1071 N N . VAL B 1 8 ? -4.074 8.984 0.368 1 92.38 8 VAL B N 1
ATOM 1072 C CA . VAL B 1 8 ? -4.98 9.898 -0.324 1 92.38 8 VAL B CA 1
ATOM 1073 C C . VAL B 1 8 ? -5.035 11.234 0.418 1 92.38 8 VAL B C 1
ATOM 1075 O O . VAL B 1 8 ? -5.496 12.234 -0.131 1 92.38 8 VAL B O 1
ATOM 1078 N N . ARG B 1 9 ? -4.66 11.266 1.647 1 88.56 9 ARG B N 1
ATOM 1079 C CA . ARG B 1 9 ? -4.641 12.477 2.465 1 88.56 9 ARG B CA 1
ATOM 1080 C C . ARG B 1 9 ? -6.027 13.109 2.545 1 88.56 9 ARG B C 1
ATOM 1082 O O . ARG B 1 9 ? -6.18 14.312 2.32 1 88.56 9 ARG B O 1
ATOM 1089 N N . GLY B 1 10 ? -6.926 12.352 2.793 1 90.38 10 GLY B N 1
ATOM 1090 C CA . GLY B 1 10 ? -8.305 12.797 2.918 1 90.38 10 GLY B CA 1
ATOM 1091 C C . GLY B 1 10 ? -9.188 12.352 1.768 1 90.38 10 GLY B C 1
ATOM 1092 O O . GLY B 1 10 ? -8.812 12.5 0.601 1 90.38 10 GLY B O 1
ATOM 1093 N N . LEU B 1 11 ? -10.375 11.789 2.051 1 89.69 11 LEU B N 1
ATOM 1094 C CA . LEU B 1 11 ? -11.367 11.398 1.052 1 89.69 11 LEU B CA 1
ATOM 1095 C C . LEU B 1 11 ? -12.594 12.297 1.123 1 89.69 11 LEU B C 1
ATOM 1097 O O . LEU B 1 11 ? -13.703 11.867 0.808 1 89.69 11 LEU B O 1
ATOM 1101 N N . GLY B 1 12 ? -12.359 13.453 1.534 1 82.38 12 GLY B N 1
ATOM 1102 C CA . GLY B 1 12 ? -13.461 14.375 1.772 1 82.38 12 GLY B CA 1
ATOM 1103 C C . GLY B 1 12 ? -14.07 14.922 0.494 1 82.38 12 GLY B C 1
ATOM 1104 O O . GLY B 1 12 ? -15.25 15.266 0.46 1 82.38 12 GLY B O 1
ATOM 1105 N N . SER B 1 13 ? -13.312 14.977 -0.51 1 84.31 13 SER B N 1
ATOM 1106 C CA . SER B 1 13 ? -13.836 15.555 -1.743 1 84.31 13 SER B CA 1
ATOM 1107 C C . SER B 1 13 ? -14.203 14.469 -2.75 1 84.31 13 SER B C 1
ATOM 1109 O O . SER B 1 13 ? -13.555 13.422 -2.807 1 84.31 13 SER B O 1
ATOM 1111 N N . GLU B 1 14 ? -15.156 14.711 -3.572 1 87.56 14 GLU B N 1
ATOM 1112 C CA . GLU B 1 14 ? -15.57 13.805 -4.641 1 87.56 14 GLU B CA 1
ATOM 1113 C C . GLU B 1 14 ? -14.469 13.633 -5.68 1 87.56 14 GLU B C 1
ATOM 1115 O O . GLU B 1 14 ? -14.312 12.555 -6.254 1 87.56 14 GLU B O 1
ATOM 1120 N N . ALA B 1 15 ? -13.805 14.656 -5.867 1 88.56 15 ALA B N 1
ATOM 1121 C CA . ALA B 1 15 ? -12.727 14.625 -6.852 1 88.56 15 ALA B CA 1
ATOM 1122 C C . ALA B 1 15 ? -11.695 13.555 -6.496 1 88.56 15 ALA B C 1
ATOM 1124 O O . ALA B 1 15 ? -11.188 12.859 -7.375 1 88.56 15 ALA B O 1
ATOM 1125 N N . LYS B 1 16 ? -11.43 13.406 -5.277 1 90.25 16 LYS B N 1
ATOM 1126 C CA . LYS B 1 16 ? -10.445 12.422 -4.836 1 90.25 16 LYS B CA 1
ATOM 1127 C C . LYS B 1 16 ? -10.969 11 -5.027 1 90.25 16 LYS B C 1
ATOM 1129 O O . LYS B 1 16 ? -10.242 10.133 -5.512 1 90.25 16 LYS B O 1
ATOM 1134 N N . SER B 1 17 ? -12.211 10.836 -4.648 1 92.75 17 SER B N 1
ATOM 1135 C CA . SER B 1 17 ? -12.82 9.523 -4.855 1 92.75 17 SER B CA 1
ATOM 1136 C C . SER B 1 17 ? -12.836 9.141 -6.332 1 92.75 17 SER B C 1
ATOM 1138 O O . SER B 1 17 ? -12.578 7.988 -6.684 1 92.75 17 SER B O 1
ATOM 1140 N N . LEU B 1 18 ? -13.094 10.125 -7.121 1 92.38 18 LEU B N 1
ATOM 1141 C CA . LEU B 1 18 ? -13.141 9.883 -8.562 1 92.38 18 LEU B CA 1
ATOM 1142 C C . LEU B 1 18 ? -11.75 9.562 -9.102 1 92.38 18 LEU B C 1
ATOM 1144 O O . LEU B 1 18 ? -11.609 8.734 -10.008 1 92.38 18 LEU B O 1
ATOM 1148 N N . ALA B 1 19 ? -10.805 10.234 -8.617 1 92.88 19 ALA B N 1
ATOM 1149 C CA . ALA B 1 19 ? -9.438 9.953 -9.031 1 92.88 19 ALA B CA 1
ATOM 1150 C C . ALA B 1 19 ? -9.047 8.516 -8.695 1 92.88 19 ALA B C 1
ATOM 1152 O O . ALA B 1 19 ? -8.469 7.816 -9.531 1 92.88 19 ALA B O 1
ATOM 1153 N N . VAL B 1 20 ? -9.352 8.078 -7.543 1 95.19 20 VAL B N 1
ATOM 1154 C CA . VAL B 1 20 ? -9.062 6.707 -7.129 1 95.19 20 VAL B CA 1
ATOM 1155 C C . VAL B 1 20 ? -9.805 5.727 -8.039 1 95.19 20 VAL B C 1
ATOM 1157 O O . VAL B 1 20 ? -9.203 4.781 -8.562 1 95.19 20 VAL B O 1
ATOM 1160 N N . ARG B 1 21 ? -11.031 6.027 -8.234 1 95.69 21 ARG B N 1
ATOM 1161 C CA . ARG B 1 21 ? -11.859 5.176 -9.078 1 95.69 21 ARG B CA 1
ATOM 1162 C C . ARG B 1 21 ? -11.25 5.031 -10.469 1 95.69 21 ARG B C 1
ATOM 1164 O O . ARG B 1 21 ? -11.203 3.932 -11.023 1 95.69 21 ARG B O 1
ATOM 1171 N N . ARG B 1 22 ? -10.914 6.125 -11.008 1 94.38 22 ARG B N 1
ATOM 1172 C CA . ARG B 1 22 ? -10.344 6.129 -12.352 1 94.38 22 ARG B CA 1
ATOM 1173 C C . ARG B 1 22 ? -9.109 5.23 -12.422 1 94.38 22 ARG B C 1
ATOM 1175 O O . ARG B 1 22 ? -8.945 4.469 -13.383 1 94.38 22 ARG B O 1
ATOM 1182 N N . LEU B 1 23 ? -8.273 5.344 -11.492 1 94.06 23 LEU B N 1
ATOM 1183 C CA . LEU B 1 23 ? -7.062 4.527 -11.492 1 94.06 23 LEU B CA 1
ATOM 1184 C C . LEU B 1 23 ? -7.402 3.055 -11.289 1 94.06 23 LEU B C 1
ATOM 1186 O O . LEU B 1 23 ? -6.801 2.184 -11.922 1 94.06 23 LEU B O 1
ATOM 1190 N N . VAL B 1 24 ? -8.32 2.771 -10.406 1 96.56 24 VAL B N 1
ATOM 1191 C CA . VAL B 1 24 ? -8.766 1.402 -10.172 1 96.56 24 VAL B CA 1
ATOM 1192 C C . VAL B 1 24 ? -9.25 0.78 -11.477 1 96.56 24 VAL B C 1
ATOM 1194 O O . VAL B 1 24 ? -8.867 -0.344 -11.812 1 96.56 24 VAL B O 1
ATOM 1197 N N . LEU B 1 25 ? -10 1.533 -12.188 1 95.94 25 LEU B N 1
ATOM 1198 C CA . LEU B 1 25 ? -10.57 1.034 -13.438 1 95.94 25 LEU B CA 1
ATOM 1199 C C . LEU B 1 25 ? -9.5 0.92 -14.508 1 95.94 25 LEU B C 1
ATOM 1201 O O . LEU B 1 25 ? -9.359 -0.128 -15.148 1 95.94 25 LEU B O 1
ATOM 1205 N N . SER B 1 26 ? -8.734 1.975 -14.711 1 95.31 26 SER B N 1
ATOM 1206 C CA . SER B 1 26 ? -7.773 2.027 -15.805 1 95.31 26 SER B CA 1
ATOM 1207 C C . SER B 1 26 ? -6.676 0.983 -15.633 1 95.31 26 SER B C 1
ATOM 1209 O O . SER B 1 26 ? -6.172 0.437 -16.609 1 95.31 26 SER B O 1
ATOM 1211 N N . GLN B 1 27 ? -6.363 0.71 -14.383 1 95.44 27 GLN B N 1
ATOM 1212 C CA . GLN B 1 27 ? -5.285 -0.238 -14.133 1 95.44 27 GLN B CA 1
ATOM 1213 C C . GLN B 1 27 ? -5.836 -1.611 -13.758 1 95.44 27 GLN B C 1
ATOM 1215 O O . GLN B 1 27 ? -5.078 -2.506 -13.375 1 95.44 27 GLN B O 1
ATOM 1220 N N . LYS B 1 28 ? -7.164 -1.729 -13.789 1 96.88 28 LYS B N 1
ATOM 1221 C CA . LYS B 1 28 ? -7.828 -2.99 -13.477 1 96.88 28 LYS B CA 1
ATOM 1222 C C . LYS B 1 28 ? -7.352 -3.543 -12.133 1 96.88 28 LYS B C 1
ATOM 1224 O O . LYS B 1 28 ? -6.988 -4.719 -12.031 1 96.88 28 LYS B O 1
ATOM 1229 N N . VAL B 1 29 ? -7.34 -2.754 -11.172 1 98.06 29 VAL B N 1
ATOM 1230 C CA . VAL B 1 29 ? -6.832 -3.062 -9.844 1 98.06 29 VAL B CA 1
ATOM 1231 C C . VAL B 1 29 ? -7.652 -4.191 -9.227 1 98.06 29 VAL B C 1
ATOM 1233 O O . VAL B 1 29 ? -8.875 -4.227 -9.367 1 98.06 29 VAL B O 1
ATOM 1236 N N . GLU B 1 30 ? -6.949 -5.066 -8.523 1 98.44 30 GLU B N 1
ATOM 1237 C CA . GLU B 1 30 ? -7.605 -6.207 -7.898 1 98.44 30 GLU B CA 1
ATOM 1238 C C . GLU B 1 30 ? -7.551 -6.113 -6.379 1 98.44 30 GLU B C 1
ATOM 1240 O O . GLU B 1 30 ? -8.32 -6.773 -5.68 1 98.44 30 GLU B O 1
ATOM 1245 N N . VAL B 1 31 ? -6.617 -5.34 -5.785 1 98.75 31 VAL B N 1
ATOM 1246 C CA . VAL B 1 31 ? -6.523 -4.992 -4.371 1 98.75 31 VAL B CA 1
ATOM 1247 C C . VAL B 1 31 ? -6.156 -3.518 -4.223 1 98.75 31 VAL B C 1
ATOM 1249 O O . VAL B 1 31 ? -5.191 -3.049 -4.836 1 98.75 31 VAL B O 1
ATOM 1252 N N . LEU B 1 32 ? -6.906 -2.809 -3.443 1 98.62 32 LEU B N 1
ATOM 1253 C CA . LEU B 1 32 ? -6.676 -1.391 -3.189 1 98.62 32 LEU B CA 1
ATOM 1254 C C . LEU B 1 32 ? -6.434 -1.137 -1.705 1 98.62 32 LEU B C 1
ATOM 1256 O O . LEU B 1 32 ? -7.266 -1.486 -0.867 1 98.62 32 LEU B O 1
ATOM 1260 N N . PHE B 1 33 ? -5.285 -0.567 -1.389 1 98.56 33 PHE B N 1
ATOM 1261 C CA . PHE B 1 33 ? -5.004 -0.031 -0.062 1 98.56 33 PHE B CA 1
ATOM 1262 C C . PHE B 1 33 ? -5.148 1.485 -0.05 1 98.56 33 PHE B C 1
ATOM 1264 O O . PHE B 1 33 ? -4.57 2.178 -0.89 1 98.56 33 PHE B O 1
ATOM 1271 N N . LEU B 1 34 ? -5.855 1.979 0.891 1 96.81 34 LEU B N 1
ATOM 1272 C CA . LEU B 1 34 ? -5.91 3.42 1.111 1 96.81 34 LEU B CA 1
ATOM 1273 C C . LEU B 1 34 ? -5.438 3.771 2.518 1 96.81 34 LEU B C 1
ATOM 1275 O O . LEU B 1 34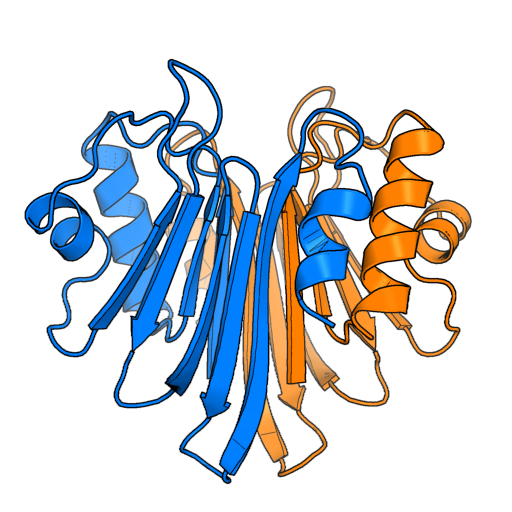 ? -5.77 3.076 3.48 1 96.81 34 LEU B O 1
ATOM 1279 N N . GLN B 1 35 ? -4.691 4.82 2.652 1 94.31 35 GLN B N 1
ATOM 1280 C CA . GLN B 1 35 ? -4.273 5.391 3.928 1 94.31 35 GLN B CA 1
ATOM 1281 C C . GLN B 1 35 ? -4.695 6.855 4.039 1 94.31 35 GLN B C 1
ATOM 1283 O O . GLN B 1 35 ? -4.797 7.555 3.031 1 94.31 35 GLN B O 1
ATOM 1288 N N . GLU B 1 36 ? -4.98 7.316 5.227 1 91.56 36 GLU B N 1
ATOM 1289 C CA . GLU B 1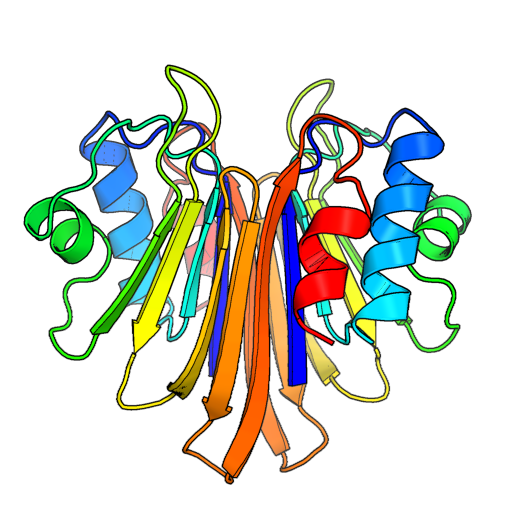 36 ? -5.352 8.68 5.598 1 91.56 36 GLU B CA 1
ATOM 1290 C C . GLU B 1 36 ? -6.641 9.109 4.906 1 91.56 36 GLU B C 1
ATOM 1292 O O . GLU B 1 36 ? -6.699 10.172 4.289 1 91.56 36 GLU B O 1
ATOM 1297 N N . THR B 1 37 ? -7.602 8.328 5.031 1 94.06 37 THR B N 1
ATOM 1298 C CA . THR B 1 37 ? -8.898 8.719 4.492 1 94.06 37 THR B CA 1
ATOM 1299 C C . THR B 1 37 ? -9.461 9.922 5.242 1 94.06 37 THR B C 1
ATOM 1301 O O . THR B 1 37 ? -10.242 10.695 4.688 1 94.06 37 THR B O 1
ATOM 1304 N N . LYS B 1 38 ? -9.109 10.031 6.523 1 90.94 38 LYS B N 1
ATOM 1305 C CA . LYS B 1 38 ? -9.484 11.125 7.422 1 90.94 38 LYS B CA 1
ATOM 1306 C C . LYS B 1 38 ? -11 11.195 7.594 1 90.94 38 LYS B C 1
ATOM 1308 O O . LYS B 1 38 ? -11.555 12.281 7.789 1 90.94 38 LYS B O 1
ATOM 1313 N N . LYS B 1 39 ? -11.562 10.039 7.402 1 90.62 39 LYS B N 1
ATOM 1314 C CA . LYS B 1 39 ? -13.008 9.938 7.57 1 90.62 39 LYS B CA 1
ATOM 1315 C C . LYS B 1 39 ? -13.359 9.102 8.797 1 90.62 39 LYS B C 1
ATOM 1317 O O . LYS B 1 39 ? -12.828 7.996 8.969 1 90.62 39 LYS B O 1
ATOM 1322 N N . GLN B 1 40 ? -14.258 9.617 9.539 1 88.69 40 GLN B N 1
ATOM 1323 C CA . GLN B 1 40 ? -14.695 8.898 10.734 1 88.69 40 GLN B CA 1
ATOM 1324 C C . GLN B 1 40 ? -15.656 7.773 10.375 1 88.69 40 GLN B C 1
ATOM 1326 O O . GLN B 1 40 ? -15.789 6.797 11.117 1 88.69 40 GLN B O 1
ATOM 1331 N N . GLU B 1 41 ? -16.344 8.008 9.32 1 89.69 41 GLU B N 1
ATOM 1332 C CA . GLU B 1 41 ? -17.281 6.996 8.828 1 89.69 41 GLU B CA 1
ATOM 1333 C C . GLU B 1 41 ? -17.234 6.898 7.305 1 89.69 41 GLU B C 1
ATOM 1335 O O . GLU B 1 41 ? 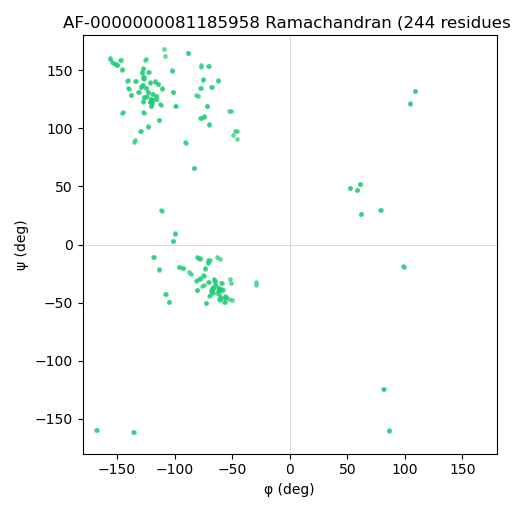-17.172 7.914 6.613 1 89.69 41 GLU B O 1
ATOM 1340 N N . ILE B 1 42 ? -17.188 5.664 6.914 1 92.31 42 ILE B N 1
ATOM 1341 C CA . ILE B 1 42 ? -17.234 5.406 5.48 1 92.31 42 ILE B CA 1
ATOM 1342 C C . ILE B 1 42 ? -18.453 4.543 5.152 1 92.31 42 ILE B C 1
ATOM 1344 O O . ILE B 1 42 ? -18.625 3.459 5.715 1 92.31 42 ILE B O 1
ATOM 1348 N N . THR B 1 43 ? -19.297 5.008 4.254 1 93.62 43 THR B N 1
ATOM 1349 C CA . THR B 1 43 ? -20.516 4.293 3.891 1 93.62 43 THR B CA 1
ATOM 1350 C C . THR B 1 43 ? -20.25 3.314 2.75 1 93.62 43 THR B C 1
ATOM 1352 O O . THR B 1 43 ? -19.234 3.422 2.059 1 93.62 43 THR B O 1
ATOM 1355 N N . GLU B 1 44 ? -21.203 2.434 2.6 1 94.56 44 GLU B N 1
ATOM 1356 C CA . GLU B 1 44 ? -21.109 1.506 1.478 1 94.56 44 GLU B CA 1
ATOM 1357 C C . GLU B 1 44 ? -21.109 2.25 0.145 1 94.56 44 GLU B C 1
ATOM 1359 O O . GLU B 1 44 ? -20.406 1.861 -0.786 1 94.56 44 GLU B O 1
ATOM 1364 N N . SER B 1 45 ? -21.891 3.295 0.093 1 94 45 SER B N 1
ATOM 1365 C CA . SER B 1 45 ? -21.938 4.09 -1.129 1 94 45 SER B CA 1
ATOM 1366 C C . SER B 1 45 ? -20.594 4.703 -1.45 1 94 45 SER B C 1
ATOM 1368 O O . SER B 1 45 ? -20.188 4.781 -2.617 1 94 45 SER B O 1
ATOM 1370 N N . GLU B 1 46 ? -19.891 5.148 -0.486 1 94.56 46 GLU B N 1
ATOM 1371 C CA . GLU B 1 46 ? -18.562 5.719 -0.686 1 94.56 46 GLU B CA 1
ATOM 1372 C C . GLU B 1 46 ? -17.562 4.656 -1.153 1 94.56 46 GLU B C 1
ATOM 1374 O O . GLU B 1 46 ? -16.703 4.934 -1.991 1 94.56 46 GLU B O 1
ATOM 1379 N N . ILE B 1 47 ? -17.719 3.432 -0.627 1 96.81 47 ILE B N 1
ATOM 1380 C CA . ILE B 1 47 ? -16.875 2.318 -1.071 1 96.81 47 ILE B CA 1
ATOM 1381 C C . ILE B 1 47 ? -17.125 2.053 -2.555 1 96.81 47 ILE B C 1
ATOM 1383 O O . ILE B 1 47 ? -16.172 1.904 -3.33 1 96.81 47 ILE B O 1
ATOM 1387 N N . HIS B 1 48 ? -18.359 2.102 -2.959 1 95.94 48 HIS B N 1
ATOM 1388 C CA . HIS B 1 48 ? -18.719 1.808 -4.344 1 95.94 48 HIS B CA 1
ATOM 1389 C C . HIS B 1 48 ? -18.312 2.949 -5.27 1 95.94 48 HIS B C 1
ATOM 1391 O O . HIS B 1 48 ? -18.188 2.758 -6.48 1 95.94 48 HIS B O 1
ATOM 1397 N N . ARG B 1 49 ? -18.125 4.121 -4.68 1 95.12 49 ARG B N 1
ATOM 1398 C CA . ARG B 1 49 ? -17.578 5.223 -5.473 1 95.12 49 ARG B CA 1
ATOM 1399 C C . ARG B 1 49 ? -16.109 4.988 -5.801 1 95.12 49 ARG B C 1
ATOM 1401 O O . ARG B 1 49 ? -15.633 5.406 -6.859 1 95.12 49 ARG B O 1
ATOM 1408 N N . LEU B 1 50 ? -15.414 4.348 -4.949 1 96.25 50 LEU B N 1
ATOM 1409 C CA . LEU B 1 50 ? -13.992 4.051 -5.121 1 96.25 50 LEU B CA 1
ATOM 1410 C C . LEU B 1 50 ? -13.797 2.842 -6.031 1 96.25 50 LEU B C 1
ATOM 1412 O O . LEU B 1 50 ? -12.875 2.818 -6.852 1 96.25 50 LEU B O 1
ATOM 1416 N N . TRP B 1 51 ? -14.68 1.845 -5.867 1 96.81 51 TRP B N 1
ATOM 1417 C CA . TRP B 1 51 ? -14.625 0.548 -6.535 1 96.81 51 TRP B CA 1
ATOM 1418 C C . TRP B 1 51 ? -15.969 0.209 -7.176 1 96.81 51 TRP B C 1
ATOM 1420 O O . TRP B 1 51 ? -16.812 -0.427 -6.547 1 96.81 51 TRP B O 1
ATOM 1430 N N . PRO B 1 52 ? -16.125 0.435 -8.43 1 90 52 PRO B N 1
ATOM 1431 C CA . PRO B 1 52 ? -17.484 0.369 -8.992 1 90 52 PRO B CA 1
ATOM 1432 C C . PRO B 1 52 ? -17.938 -1.062 -9.273 1 90 52 PRO B C 1
ATOM 1434 O O . PRO B 1 52 ? -19.109 -1.301 -9.516 1 90 52 PRO B O 1
ATOM 1437 N N . GLU B 1 53 ? -17.109 -1.978 -9.211 1 87.25 53 GLU B N 1
ATOM 1438 C CA . GLU B 1 53 ? -17.516 -3.357 -9.477 1 87.25 53 GLU B CA 1
ATOM 1439 C C . GLU B 1 53 ? -18.25 -3.951 -8.281 1 87.25 53 GLU B C 1
ATOM 1441 O O . GLU B 1 53 ? -18 -3.574 -7.133 1 87.25 53 GLU B O 1
ATOM 1446 N N . ASN B 1 54 ? -19.031 -4.867 -8.531 1 88.44 54 ASN B N 1
ATOM 1447 C CA . ASN B 1 54 ? -19.875 -5.438 -7.488 1 88.44 54 ASN B CA 1
ATOM 1448 C C . ASN B 1 54 ? -19.156 -6.559 -6.742 1 88.44 54 ASN B C 1
ATOM 1450 O O . ASN B 1 54 ? -19.562 -6.926 -5.633 1 88.44 54 ASN B O 1
ATOM 1454 N N . GLU B 1 55 ? -18.234 -7.145 -7.34 1 93.94 55 GLU B N 1
ATOM 1455 C CA . GLU B 1 55 ? -17.5 -8.242 -6.715 1 93.94 55 GLU B CA 1
ATOM 1456 C C . GLU B 1 55 ? -16.375 -7.723 -5.812 1 93.94 55 GLU B C 1
ATOM 1458 O O . GLU B 1 55 ? -15.203 -7.863 -6.129 1 93.94 55 GLU B O 1
ATOM 1463 N N . LEU B 1 56 ? -16.828 -7.055 -4.762 1 97 56 LEU B N 1
ATOM 1464 C CA . LEU B 1 56 ? -15.812 -6.504 -3.871 1 97 56 LEU B CA 1
ATOM 1465 C C . LEU B 1 56 ? -16.062 -6.926 -2.428 1 97 56 LEU B C 1
ATOM 1467 O O . LEU B 1 56 ? -17.203 -7.254 -2.066 1 97 56 LEU B O 1
ATOM 1471 N N . GLU B 1 57 ? -15.07 -7.02 -1.659 1 98.12 57 GLU B N 1
ATOM 1472 C CA . GLU B 1 57 ? -15.07 -6.992 -0.2 1 98.12 57 GLU B CA 1
ATOM 1473 C C . GLU B 1 57 ? -14.125 -5.922 0.334 1 98.12 57 GLU B C 1
ATOM 1475 O O . GLU B 1 57 ? -13.305 -5.383 -0.413 1 98.12 57 GLU B O 1
ATOM 1480 N N . TYR B 1 58 ? -14.359 -5.535 1.544 1 98.38 58 TYR B N 1
ATOM 1481 C CA . TYR B 1 58 ? -13.508 -4.48 2.078 1 98.38 58 TYR B CA 1
ATOM 1482 C C . TYR B 1 58 ? -13.422 -4.562 3.598 1 98.38 58 TYR B C 1
ATOM 1484 O O . TYR B 1 58 ? -14.25 -5.227 4.234 1 98.38 58 TYR B O 1
ATOM 1492 N N . ARG B 1 59 ? -12.359 -4.023 4.117 1 97.81 59 ARG B N 1
ATOM 1493 C CA . ARG B 1 59 ? -12.195 -3.742 5.539 1 97.81 59 ARG B CA 1
ATOM 1494 C C . ARG B 1 59 ? -11.812 -2.285 5.773 1 97.81 59 ARG B C 1
ATOM 1496 O O . ARG B 1 59 ? -11.102 -1.689 4.965 1 97.81 59 ARG B O 1
ATOM 1503 N N . ILE B 1 60 ? -12.367 -1.783 6.91 1 96.44 60 ILE B N 1
ATOM 1504 C CA . ILE B 1 60 ? -12.117 -0.383 7.23 1 96.44 60 ILE B CA 1
ATOM 1505 C C . ILE B 1 60 ? -11.586 -0.267 8.656 1 96.44 60 ILE B C 1
ATOM 1507 O O . ILE B 1 60 ? -12.062 -0.959 9.562 1 96.44 60 ILE B O 1
ATOM 1511 N N . SER B 1 61 ? -10.594 0.556 8.844 1 94 61 SER B N 1
ATOM 1512 C CA . SER B 1 61 ? -10.211 1.126 10.133 1 94 61 SER B CA 1
ATOM 1513 C C . SER B 1 61 ? -10.438 2.635 10.156 1 94 61 SER B C 1
ATOM 1515 O O . SER B 1 61 ? -9.68 3.389 9.539 1 94 61 SER B O 1
ATOM 1517 N N . ASN B 1 62 ? -11.414 3.049 10.852 1 88.62 62 ASN B N 1
ATOM 1518 C CA . ASN B 1 62 ? -11.891 4.422 10.789 1 88.62 62 ASN B CA 1
ATOM 1519 C C . ASN B 1 62 ? -10.906 5.395 11.43 1 88.62 62 ASN B C 1
ATOM 1521 O O . ASN B 1 62 ? -10.164 5.016 12.336 1 88.62 62 ASN B O 1
ATOM 1525 N N . ALA B 1 63 ? -11.031 6.598 10.914 1 81.94 63 ALA B N 1
ATOM 1526 C CA . ALA B 1 63 ? -10.188 7.664 11.445 1 81.94 63 ALA B CA 1
ATOM 1527 C C . ALA B 1 63 ? -10.688 8.125 12.812 1 81.94 63 ALA B C 1
ATOM 1529 O O . ALA B 1 63 ? -11.852 7.926 13.156 1 81.94 63 ALA B O 1
ATOM 1530 N N . ASP B 1 64 ? -9.539 8.352 13.531 1 78.5 64 ASP B N 1
ATOM 1531 C CA . ASP B 1 64 ? -9.867 9.07 14.75 1 78.5 64 ASP B CA 1
ATOM 1532 C C . ASP B 1 64 ? -9.805 10.586 14.539 1 78.5 64 ASP B C 1
ATOM 1534 O O . ASP B 1 64 ? -8.727 11.18 14.625 1 78.5 64 ASP B O 1
ATOM 1538 N N . GLY B 1 65 ? -10.852 11.117 14.117 1 68.75 65 GLY B N 1
ATOM 1539 C CA . GLY B 1 65 ? -10.812 12.547 13.844 1 68.75 65 GLY B CA 1
ATOM 1540 C C . GLY B 1 65 ? -10.211 12.883 12.5 1 68.75 65 GLY B C 1
ATOM 1541 O O . GLY B 1 65 ? -10.594 12.305 11.477 1 68.75 65 GLY B O 1
ATOM 1542 N N . MET B 1 66 ? -9.133 13.766 12.539 1 66.25 66 MET B N 1
ATOM 1543 C CA . MET B 1 66 ? -8.586 14.312 11.297 1 66.25 66 MET B CA 1
ATOM 1544 C C . MET B 1 66 ? -7.336 13.555 10.867 1 66.25 66 MET B C 1
ATOM 1546 O O . MET B 1 66 ? -6.617 14 9.969 1 66.25 66 MET B O 1
ATOM 1550 N N . SER B 1 67 ? -7.266 12.516 11.672 1 72.56 67 SER B N 1
ATOM 1551 C CA . SER B 1 67 ? -6.055 11.789 11.312 1 72.56 67 SER B CA 1
ATOM 1552 C C . SER B 1 67 ? -6.352 10.312 11.07 1 72.56 67 SER B C 1
ATOM 1554 O O . SER B 1 67 ? -7.383 9.797 11.5 1 72.56 67 SER B O 1
ATOM 1556 N N . ARG B 1 68 ? -5.699 9.742 10.25 1 83.69 68 ARG B N 1
ATOM 1557 C CA . ARG B 1 68 ? -5.715 8.297 10.086 1 83.69 68 ARG B CA 1
ATOM 1558 C C . ARG B 1 68 ? -6.844 7.859 9.156 1 83.69 68 ARG B C 1
ATOM 1560 O O . ARG B 1 68 ? -7.18 8.57 8.211 1 83.69 68 ARG B O 1
ATOM 1567 N N . GLY B 1 69 ? -7.195 6.598 9.273 1 93.5 69 GLY B N 1
ATOM 1568 C CA . GLY B 1 69 ? -8.203 5.969 8.438 1 93.5 69 GLY B CA 1
ATOM 1569 C C . GLY B 1 69 ? -7.613 5.07 7.367 1 93.5 69 GLY B C 1
ATOM 1570 O O . GLY B 1 69 ? -6.816 5.52 6.539 1 93.5 69 GLY B O 1
ATOM 1571 N N . LEU B 1 70 ? -7.984 3.84 7.395 1 96.25 70 LEU B N 1
ATOM 1572 C CA . LEU B 1 70 ? -7.488 2.836 6.461 1 96.25 70 LEU B CA 1
ATOM 1573 C C . LEU B 1 70 ? -8.641 2.107 5.781 1 96.25 70 LEU B C 1
ATOM 1575 O O . LEU B 1 70 ? -9.672 1.841 6.406 1 96.25 70 LEU B O 1
ATOM 1579 N N . ILE B 1 71 ? -8.438 1.828 4.535 1 97.75 71 ILE B N 1
ATOM 1580 C CA . ILE B 1 71 ? -9.344 0.939 3.824 1 97.75 71 ILE B CA 1
ATOM 1581 C C . ILE B 1 71 ? -8.547 -0.087 3.025 1 97.75 71 ILE B C 1
ATOM 1583 O O . ILE B 1 71 ? -7.504 0.238 2.453 1 97.75 71 ILE B O 1
ATOM 1587 N N . VAL B 1 72 ? -9.023 -1.311 3.012 1 98.69 72 VAL B N 1
ATOM 1588 C CA . VAL B 1 72 ? -8.602 -2.287 2.01 1 98.69 72 VAL B CA 1
ATOM 1589 C C . VAL B 1 72 ? -9.82 -2.785 1.236 1 98.69 72 VAL B C 1
ATOM 1591 O O . VAL B 1 72 ? -10.805 -3.225 1.834 1 98.69 72 VAL B O 1
ATOM 1594 N N . ILE B 1 73 ? -9.805 -2.627 -0.037 1 98.75 73 ILE B N 1
ATOM 1595 C CA . ILE B 1 73 ? -10.844 -3.148 -0.92 1 98.75 73 ILE B CA 1
ATOM 1596 C C . ILE B 1 73 ? -10.242 -4.172 -1.877 1 98.75 73 ILE B C 1
ATOM 1598 O O . ILE B 1 73 ? -9.133 -3.982 -2.381 1 98.75 73 ILE B O 1
ATOM 1602 N N . TRP B 1 74 ? -10.938 -5.266 -2.158 1 98.75 74 TRP B N 1
ATOM 1603 C CA . TRP B 1 74 ? -10.391 -6.219 -3.113 1 98.75 74 TRP B CA 1
ATOM 1604 C C . TRP B 1 74 ? -11.5 -6.895 -3.908 1 98.75 74 TRP B C 1
ATOM 1606 O O . TRP B 1 74 ? -12.664 -6.852 -3.516 1 98.75 74 TRP B O 1
ATOM 1616 N N . ASP B 1 75 ? -11.148 -7.418 -5.043 1 98.38 75 ASP B N 1
ATOM 1617 C CA . ASP B 1 75 ? -12.008 -8.258 -5.875 1 98.38 75 ASP B CA 1
ATOM 1618 C C . ASP B 1 75 ? -12.156 -9.656 -5.281 1 98.38 75 ASP B C 1
ATOM 1620 O O . ASP B 1 75 ? -11.211 -10.445 -5.301 1 98.38 75 ASP B O 1
ATOM 1624 N N . LYS B 1 76 ? -13.281 -9.977 -4.812 1 97.81 76 LYS B N 1
ATOM 1625 C CA . LYS B 1 76 ? -13.484 -11.234 -4.09 1 97.81 76 LYS B CA 1
ATOM 1626 C C . LYS B 1 76 ? -13.43 -12.43 -5.035 1 97.81 76 LYS B C 1
ATOM 1628 O O . LYS B 1 76 ? -13.32 -13.57 -4.59 1 97.81 76 LYS B O 1
ATOM 1633 N N . SER B 1 77 ? -13.523 -12.219 -6.312 1 97.62 77 SER B N 1
ATOM 1634 C CA . SER B 1 77 ? -13.375 -13.305 -7.273 1 97.62 77 SER B CA 1
ATOM 1635 C C . SER B 1 77 ? -11.906 -13.664 -7.477 1 97.62 77 SER B C 1
ATOM 1637 O O . SER B 1 77 ? -11.594 -14.703 -8.062 1 97.62 77 SER B O 1
ATOM 1639 N N . LYS B 1 78 ? -11.016 -12.859 -7 1 97.75 78 LYS B N 1
ATOM 1640 C CA . LYS B 1 78 ? -9.586 -13.094 -7.152 1 97.75 78 LYS B CA 1
ATOM 1641 C C . LYS B 1 78 ? -8.953 -13.5 -5.824 1 97.75 78 LYS B C 1
ATOM 1643 O O . LYS B 1 78 ? -8.102 -14.391 -5.781 1 97.75 78 LYS B O 1
ATOM 1648 N N . PHE B 1 79 ? -9.32 -12.852 -4.746 1 98.56 79 PHE B N 1
ATOM 1649 C CA . PHE B 1 79 ? -8.758 -13.078 -3.42 1 98.56 79 PHE B CA 1
ATOM 1650 C C . PHE B 1 79 ? -9.844 -13.508 -2.441 1 98.56 79 PHE B C 1
ATOM 1652 O O . PHE B 1 79 ? -10.773 -12.75 -2.168 1 98.56 79 PHE B O 1
ATOM 1659 N N . SER B 1 80 ? -9.664 -14.641 -1.929 1 98.62 80 SER B N 1
ATOM 1660 C CA . SER B 1 80 ? -10.602 -15.18 -0.945 1 98.62 80 SER B CA 1
ATOM 1661 C C . SER B 1 80 ? -10.078 -14.992 0.475 1 98.62 80 SER B C 1
ATOM 1663 O O . SER B 1 80 ? -9.039 -15.547 0.836 1 98.62 80 SER B O 1
ATOM 1665 N N . LEU B 1 81 ? -10.789 -14.297 1.256 1 98.69 81 LEU B N 1
ATOM 1666 C CA . LEU B 1 81 ? -10.367 -13.961 2.613 1 98.69 81 LEU B CA 1
ATOM 1667 C C . LEU B 1 81 ? -10.578 -15.148 3.551 1 98.69 81 LEU B C 1
ATOM 1669 O O . LEU B 1 81 ? -11.633 -15.789 3.529 1 98.69 81 LEU B O 1
ATOM 1673 N N . ASP B 1 82 ? -9.594 -15.414 4.359 1 98.5 82 ASP B N 1
ATOM 1674 C CA . ASP B 1 82 ? -9.68 -16.438 5.387 1 98.5 82 ASP B CA 1
ATOM 1675 C C . ASP B 1 82 ? -9.852 -15.82 6.773 1 98.5 82 ASP B C 1
ATOM 1677 O O . ASP B 1 82 ? -10.719 -16.234 7.543 1 98.5 82 ASP B O 1
ATOM 1681 N N . SER B 1 83 ? -8.992 -14.852 7.078 1 98.19 83 SER B N 1
ATOM 1682 C CA . SER B 1 83 ? -9.031 -14.188 8.375 1 98.19 83 SER B CA 1
ATOM 1683 C C . SER B 1 83 ? -8.547 -12.742 8.273 1 98.19 83 SER B C 1
ATOM 1685 O O . SER B 1 83 ? -7.836 -12.391 7.328 1 98.19 83 SER B O 1
ATOM 1687 N N . SER B 1 84 ? -9.031 -11.969 9.203 1 97.75 84 SER B N 1
ATOM 1688 C CA . SER B 1 84 ? -8.617 -10.57 9.242 1 97.75 84 SER B CA 1
ATOM 1689 C C . SER B 1 84 ? -8.539 -10.062 10.68 1 97.75 84 SER B C 1
ATOM 1691 O O . SER B 1 84 ? -9.195 -10.602 11.57 1 97.75 84 SER B O 1
ATOM 1693 N N . LEU B 1 85 ? -7.676 -9.148 10.859 1 96.19 85 LEU B N 1
ATOM 1694 C CA . LEU B 1 85 ? -7.531 -8.414 12.109 1 96.19 85 LEU B CA 1
ATOM 1695 C C . LEU B 1 85 ? -7.238 -6.945 11.852 1 96.19 85 LEU B C 1
ATOM 1697 O O . LEU B 1 85 ? -6.582 -6.602 10.867 1 96.19 85 LEU B O 1
ATOM 1701 N N . TYR B 1 86 ? -7.828 -6.117 12.664 1 92.75 86 TYR B N 1
ATOM 1702 C CA . TYR B 1 86 ? -7.512 -4.707 12.477 1 92.75 86 TYR B CA 1
ATOM 1703 C C . TYR B 1 86 ? -7.641 -3.943 13.789 1 92.75 86 TYR B C 1
ATOM 1705 O O . TYR B 1 86 ? -8.305 -4.406 14.727 1 92.75 86 TYR B O 1
ATOM 1713 N N . ASP B 1 87 ? -6.973 -2.881 13.891 1 89.62 87 ASP B N 1
ATOM 1714 C CA . ASP B 1 87 ? -7.172 -1.847 14.898 1 89.62 87 ASP B CA 1
ATOM 1715 C C . ASP B 1 87 ? -7.109 -0.452 14.281 1 89.62 87 ASP B C 1
ATOM 1717 O O . ASP B 1 87 ? -7.324 -0.293 13.078 1 89.62 87 ASP B O 1
ATOM 1721 N N . ARG B 1 88 ? -6.898 0.529 15.102 1 86.44 88 ARG B N 1
ATOM 1722 C CA . ARG B 1 88 ? -6.945 1.899 14.602 1 86.44 88 ARG B CA 1
ATOM 1723 C C . ARG B 1 88 ? -5.762 2.193 13.688 1 86.44 88 ARG B C 1
ATOM 1725 O O . ARG B 1 88 ? -5.789 3.15 12.914 1 86.44 88 ARG B O 1
ATOM 1732 N N . ASN B 1 89 ? -4.746 1.309 13.703 1 89.69 89 ASN B N 1
ATOM 1733 C CA . ASN B 1 89 ? -3.506 1.667 13.023 1 89.69 89 ASN B CA 1
ATOM 1734 C C . ASN B 1 89 ? -3.189 0.698 11.883 1 89.69 89 ASN B C 1
ATOM 1736 O O . ASN B 1 89 ? -2.266 0.932 11.102 1 89.69 89 ASN B O 1
ATOM 1740 N N . PHE B 1 90 ? -3.938 -0.403 11.844 1 93.62 90 PHE B N 1
ATOM 1741 C CA . PHE B 1 90 ? -3.572 -1.321 10.773 1 93.62 90 PHE B CA 1
ATOM 1742 C C . PHE B 1 90 ? -4.75 -2.211 10.398 1 93.62 90 PHE B C 1
ATOM 1744 O O . PHE B 1 90 ? -5.719 -2.322 11.156 1 93.62 90 PHE B O 1
ATOM 1751 N N . ILE B 1 91 ? -4.707 -2.756 9.266 1 96.88 91 ILE B N 1
ATOM 1752 C CA . ILE B 1 91 ? -5.562 -3.836 8.789 1 96.88 91 ILE B CA 1
ATOM 1753 C C . ILE B 1 91 ? -4.699 -5.008 8.32 1 96.88 91 ILE B C 1
ATOM 1755 O O . ILE B 1 91 ? -3.732 -4.816 7.582 1 96.88 91 ILE B O 1
ATOM 1759 N N . PHE B 1 92 ? -4.984 -6.145 8.812 1 97.81 92 PHE B N 1
ATOM 1760 C CA . PHE B 1 92 ? -4.328 -7.395 8.445 1 97.81 92 PHE B CA 1
ATOM 1761 C C . PHE B 1 92 ? -5.32 -8.359 7.797 1 97.81 92 PHE B C 1
ATOM 1763 O O . PHE B 1 92 ? -6.375 -8.641 8.367 1 97.81 92 PHE B O 1
ATOM 1770 N N . LEU B 1 93 ? -4.977 -8.82 6.582 1 98.69 93 LEU B N 1
ATOM 1771 C CA . LEU B 1 93 ? -5.797 -9.805 5.887 1 98.69 93 LEU B CA 1
ATOM 1772 C C . LEU B 1 93 ? -4.969 -11.031 5.504 1 98.69 93 LEU B C 1
ATOM 1774 O O . LEU B 1 93 ? -3.854 -10.898 5 1 98.69 93 LEU B O 1
ATOM 1778 N N . LYS B 1 94 ? -5.5 -12.148 5.75 1 98.62 94 LYS B N 1
ATOM 1779 C CA . LYS B 1 94 ? -4.934 -13.414 5.293 1 98.62 94 LYS B CA 1
ATOM 1780 C C . LYS B 1 94 ? -5.938 -14.195 4.445 1 98.62 94 LYS B C 1
ATOM 1782 O O . LYS B 1 94 ? -7.105 -14.32 4.82 1 98.62 94 LYS B O 1
ATOM 1787 N N . GLY B 1 95 ? -5.445 -14.664 3.266 1 98.56 95 GLY B N 1
ATOM 1788 C CA . GLY B 1 95 ? -6.324 -15.43 2.4 1 98.56 95 GLY B CA 1
ATOM 1789 C C . GLY B 1 95 ? -5.59 -16.141 1.275 1 98.56 95 GLY B C 1
ATOM 1790 O O . GLY B 1 95 ? -4.398 -16.422 1.392 1 98.56 95 GLY B O 1
ATOM 1791 N N . ILE B 1 96 ? -6.414 -16.469 0.244 1 98.19 96 ILE B N 1
ATOM 1792 C CA . ILE B 1 96 ? -5.879 -17.234 -0.874 1 98.19 96 ILE B CA 1
ATOM 1793 C C . ILE B 1 96 ? -6.168 -16.516 -2.186 1 98.19 96 ILE B C 1
ATOM 1795 O O . ILE B 1 96 ? -7.289 -16.047 -2.41 1 98.19 96 ILE B O 1
ATOM 1799 N N . TRP B 1 97 ? -5.109 -16.297 -2.959 1 97.62 97 TRP B N 1
ATOM 1800 C CA . TRP B 1 97 ? -5.336 -15.891 -4.34 1 97.62 97 TRP B CA 1
ATOM 1801 C C . TRP B 1 97 ? -5.871 -17.047 -5.168 1 97.62 97 TRP B C 1
ATOM 1803 O O . TRP B 1 97 ? -5.199 -18.078 -5.324 1 97.62 97 TRP B O 1
ATOM 1813 N N . LEU B 1 98 ? -6.965 -16.891 -5.664 1 96 98 LEU B N 1
ATOM 1814 C CA . LEU B 1 98 ? -7.703 -18.016 -6.207 1 96 98 LEU B CA 1
ATOM 1815 C C . LEU B 1 98 ? -7.012 -18.578 -7.445 1 96 98 LEU B C 1
ATOM 1817 O O . LEU B 1 98 ? -6.992 -19.797 -7.656 1 96 98 LEU B O 1
ATOM 1821 N N . GLN B 1 99 ? -6.484 -17.672 -8.203 1 90.88 99 GLN B N 1
ATOM 1822 C CA . GLN B 1 99 ? -5.711 -18.156 -9.344 1 90.88 99 GLN B CA 1
ATOM 1823 C C . GLN B 1 99 ? -4.406 -18.797 -8.883 1 90.88 99 GLN B C 1
ATOM 1825 O O . GLN B 1 99 ? -3.518 -18.109 -8.367 1 90.88 99 GLN B O 1
ATOM 1830 N N . GLY B 1 100 ? -4.25 -20.109 -8.844 1 89.12 100 GLY B N 1
ATOM 1831 C CA . GLY B 1 100 ? -3.027 -20.812 -8.484 1 89.12 100 GLY B CA 1
ATOM 1832 C C . GLY B 1 100 ? -3.018 -21.297 -7.051 1 89.12 100 GLY B C 1
ATOM 1833 O O . GLY B 1 100 ? -2.168 -22.094 -6.668 1 89.12 100 GLY B O 1
ATOM 1834 N N . GLY B 1 101 ? -3.928 -20.672 -6.219 1 93.56 101 GLY B N 1
ATOM 1835 C CA . GLY B 1 101 ? -4.031 -21.141 -4.848 1 93.56 101 GLY B CA 1
ATOM 1836 C C . GLY B 1 101 ? -2.928 -20.609 -3.951 1 93.56 101 GLY B C 1
ATOM 1837 O O . GLY B 1 101 ? -2.494 -21.281 -3.02 1 93.56 101 GLY B O 1
ATOM 1838 N N . LEU B 1 102 ? -2.455 -19.469 -4.242 1 95.12 102 LEU B N 1
ATOM 1839 C CA . LEU B 1 102 ? -1.354 -18.859 -3.51 1 95.12 102 LEU B CA 1
ATOM 1840 C C . LEU B 1 102 ? -1.854 -18.203 -2.227 1 95.12 102 LEU B C 1
ATOM 1842 O O . LEU B 1 102 ? -2.83 -17.453 -2.248 1 95.12 102 LEU B O 1
ATOM 1846 N N . GLU B 1 103 ? -1.188 -18.547 -1.075 1 97.06 103 GLU B N 1
ATOM 1847 C CA . GLU B 1 103 ? -1.489 -17.812 0.152 1 97.06 103 GLU B CA 1
ATOM 1848 C C . GLU B 1 103 ? -1.011 -16.375 0.064 1 97.06 103 GLU B C 1
ATOM 1850 O O . GLU B 1 103 ? 0.109 -16.109 -0.38 1 97.06 103 GLU B O 1
ATOM 1855 N N . VAL B 1 104 ? -1.897 -15.477 0.511 1 98.06 104 VAL B N 1
ATOM 1856 C CA . VAL B 1 104 ? -1.596 -14.055 0.418 1 98.06 104 VAL B CA 1
ATOM 1857 C C . VAL B 1 104 ? -1.868 -13.375 1.761 1 98.06 104 VAL B C 1
ATOM 1859 O O . VAL B 1 104 ? -2.898 -13.625 2.391 1 98.06 104 VAL B O 1
ATOM 1862 N N . ILE B 1 105 ? -0.917 -12.609 2.211 1 98.56 105 ILE B N 1
ATOM 1863 C CA . ILE B 1 105 ? -1.076 -11.758 3.381 1 98.56 105 ILE B CA 1
ATOM 1864 C C . ILE B 1 105 ? -0.96 -10.289 2.965 1 98.56 105 ILE B C 1
ATOM 1866 O O . ILE B 1 105 ? -0.02 -9.906 2.266 1 98.56 105 ILE B O 1
ATOM 1870 N N . LEU B 1 106 ? -1.946 -9.5 3.35 1 98.75 106 LEU B N 1
ATOM 1871 C CA . LEU B 1 106 ? -2.027 -8.07 3.045 1 98.75 106 LEU B CA 1
ATOM 1872 C C . LEU B 1 106 ? -2.07 -7.246 4.324 1 98.75 106 LEU B C 1
ATOM 1874 O O . LEU B 1 106 ? -2.934 -7.461 5.18 1 98.75 106 LEU B O 1
ATOM 1878 N N . ILE B 1 107 ? -1.152 -6.309 4.441 1 98.31 107 ILE B N 1
ATOM 1879 C CA . ILE B 1 107 ? -1.081 -5.496 5.652 1 98.31 107 ILE B CA 1
ATOM 1880 C C . ILE B 1 107 ? -1.079 -4.016 5.277 1 98.31 107 ILE B C 1
ATOM 1882 O O . ILE B 1 107 ? -0.265 -3.576 4.457 1 98.31 107 ILE B O 1
ATOM 1886 N N . ASN B 1 108 ? -1.992 -3.311 5.793 1 98 108 ASN B N 1
ATOM 1887 C CA . ASN B 1 108 ? -2.131 -1.869 5.613 1 98 108 ASN B CA 1
ATOM 1888 C C . ASN B 1 108 ? -1.878 -1.117 6.918 1 98 108 ASN B C 1
ATOM 1890 O O . ASN B 1 108 ? -2.607 -1.296 7.895 1 98 108 ASN B O 1
ATOM 1894 N N . VAL B 1 109 ? -0.897 -0.238 6.926 1 95.88 109 VAL B N 1
ATOM 1895 C CA . VAL B 1 109 ? -0.499 0.376 8.188 1 95.88 109 VAL B CA 1
ATOM 1896 C C . VAL B 1 109 ? -0.454 1.895 8.031 1 95.88 109 VAL B C 1
ATOM 1898 O O . VAL B 1 109 ? 0.016 2.406 7.012 1 95.88 109 VAL B O 1
ATOM 1901 N N . TYR B 1 110 ? -0.979 2.543 8.984 1 90.69 110 TYR B N 1
ATOM 1902 C CA . TYR B 1 110 ? -0.76 3.965 9.219 1 90.69 110 TYR B CA 1
ATOM 1903 C C . TYR B 1 110 ? -0.217 4.203 10.625 1 90.69 110 TYR B C 1
ATOM 1905 O O . TYR B 1 110 ? -0.931 4.02 11.617 1 90.69 110 TYR B O 1
ATOM 1913 N N . ALA B 1 111 ? 1.092 4.438 10.836 1 73.88 111 ALA B N 1
ATOM 1914 C CA . ALA B 1 111 ? 1.575 4.641 12.195 1 73.88 111 ALA B CA 1
ATOM 1915 C C . ALA B 1 111 ? 2.518 5.836 12.273 1 73.88 111 ALA B C 1
ATOM 1917 O O . ALA B 1 111 ? 3.676 5.75 11.859 1 73.88 111 ALA B O 1
ATOM 1918 N N . PRO B 1 112 ? 1.837 6.973 12.539 1 61.09 112 PRO B N 1
ATOM 1919 C CA . PRO B 1 112 ? 2.781 8.07 12.758 1 61.09 112 PRO B CA 1
ATOM 1920 C C . PRO B 1 112 ? 3.879 7.715 13.758 1 61.09 112 PRO B C 1
ATOM 1922 O O . PRO B 1 112 ? 5.023 8.148 13.609 1 61.09 112 PRO B O 1
ATOM 1925 N N . CYS B 1 113 ? 3.41 7.125 14.922 1 54.53 113 CYS B N 1
ATOM 1926 C CA . CYS B 1 113 ? 4.316 6.777 16.016 1 54.53 113 CYS B CA 1
ATOM 1927 C C . CYS B 1 113 ? 4.473 5.27 16.125 1 54.53 113 CYS B C 1
ATOM 1929 O O . CYS B 1 113 ? 3.695 4.512 15.547 1 54.53 113 CYS B O 1
ATOM 1931 N N . VAL B 1 114 ? 5.387 4.707 16.859 1 51.56 114 VAL B N 1
ATOM 1932 C CA . VAL B 1 114 ? 5.879 3.34 17 1 51.56 114 VAL B CA 1
ATOM 1933 C C . VAL B 1 114 ? 4.703 2.383 17.172 1 51.56 114 VAL B C 1
ATOM 1935 O O . VAL B 1 114 ? 3.871 2.572 18.062 1 51.56 114 VAL B O 1
ATOM 1938 N N . VAL B 1 115 ? 4.102 1.707 16.172 1 47.62 115 VAL B N 1
ATOM 1939 C CA . VAL B 1 115 ? 3.182 0.584 16.328 1 47.62 115 VAL B CA 1
ATOM 1940 C C . VAL B 1 115 ? 3.758 -0.426 17.312 1 47.62 115 VAL B C 1
ATOM 1942 O O . VAL B 1 115 ? 4.859 -0.942 17.109 1 47.62 115 VAL B O 1
ATOM 1945 N N . SER B 1 116 ? 3.402 -0.422 18.531 1 43.44 116 SER B N 1
ATOM 1946 C CA . SER B 1 116 ? 3.877 -1.428 19.484 1 43.44 116 SER B CA 1
ATOM 1947 C C . SER B 1 116 ? 3.617 -2.838 18.953 1 43.44 116 SER B C 1
ATOM 1949 O O . SER B 1 116 ? 2.578 -3.102 18.359 1 43.44 116 SER B O 1
ATOM 1951 N N . GLU B 1 117 ? 4.586 -3.637 18.656 1 43.66 117 GLU B N 1
ATOM 1952 C CA . GLU B 1 117 ? 4.57 -5.066 18.359 1 43.66 117 GLU B CA 1
ATOM 1953 C C . GLU B 1 117 ? 3.416 -5.766 19.078 1 43.66 117 GLU B C 1
ATOM 1955 O O . GLU B 1 117 ? 2.953 -6.816 18.625 1 43.66 117 GLU B O 1
ATOM 1960 N N . GLN B 1 118 ? 3.1 -5.371 20.172 1 43.41 118 GLN B N 1
ATOM 1961 C CA . GLN B 1 118 ? 2.133 -6.066 21.016 1 43.41 118 GLN B CA 1
ATOM 1962 C C . GLN B 1 118 ? 0.78 -6.184 20.328 1 43.41 118 GLN B C 1
ATOM 1964 O O . GLN B 1 118 ? 0.081 -7.188 20.484 1 43.41 118 GLN B O 1
ATOM 1969 N N . SER B 1 119 ? 0.521 -5.27 19.625 1 42.5 119 SER B N 1
ATOM 1970 C CA . SER B 1 119 ? -0.816 -5.328 19.047 1 42.5 119 SER B CA 1
ATOM 1971 C C . SER B 1 119 ? -0.889 -6.367 17.922 1 42.5 119 SER B C 1
ATOM 1973 O O . SER B 1 119 ? -1.933 -6.988 17.719 1 42.5 119 SER B O 1
ATOM 1975 N N . LEU B 1 120 ? 0.113 -6.578 17.141 1 41.81 120 LEU B N 1
ATOM 1976 C CA . LEU B 1 120 ? 0.092 -7.586 16.078 1 41.81 120 LEU B CA 1
ATOM 1977 C C . LEU B 1 120 ? 0.392 -8.969 16.656 1 41.81 120 LEU B C 1
ATOM 1979 O O . LEU B 1 120 ? 0.178 -9.977 15.977 1 41.81 120 LEU B O 1
ATOM 1983 N N . TYR B 1 121 ? 1.157 -9.195 17.672 1 42.38 121 TYR B N 1
ATOM 1984 C CA . TYR B 1 121 ? 1.47 -10.477 18.297 1 42.38 121 TYR B CA 1
ATOM 1985 C C . TYR B 1 121 ? 0.197 -11.25 18.609 1 42.38 121 TYR B C 1
ATOM 1987 O O . TYR B 1 121 ? 0.228 -12.469 18.766 1 42.38 121 TYR B O 1
ATOM 1995 N N . GLY B 1 122 ? -0.811 -10.578 18.922 1 37.44 122 GLY B N 1
ATOM 1996 C CA . GLY B 1 122 ? -1.952 -11.422 19.234 1 37.44 122 GLY B CA 1
ATOM 1997 C C . GLY B 1 122 ? -2.379 -12.289 18.062 1 37.44 122 GLY B C 1
ATOM 1998 O O . GLY B 1 122 ? -3.361 -13.031 18.156 1 37.44 122 GLY B O 1
ATOM 1999 N N . ILE B 1 123 ? -1.89 -12.016 16.969 1 38.22 123 ILE B N 1
ATOM 2000 C CA . ILE B 1 123 ? -2.344 -12.82 15.836 1 38.22 123 ILE B CA 1
ATOM 2001 C C . ILE B 1 123 ? -1.401 -14 15.633 1 38.22 123 ILE B C 1
ATOM 2003 O O . ILE B 1 123 ? -1.678 -14.891 14.82 1 38.22 123 ILE B O 1
ATOM 2007 N N . SER B 1 124 ? -0.197 -14.07 16.078 1 30.12 124 SER B N 1
ATOM 2008 C CA . SER B 1 124 ? 0.538 -15.312 15.867 1 30.12 124 SER B CA 1
ATOM 2009 C C . SER B 1 124 ? -0.24 -16.516 16.422 1 30.12 124 SER B C 1
ATOM 2011 O O . SER B 1 124 ? -0.878 -16.422 17.469 1 30.12 124 SER B O 1
#

Nearest PDB structures (foldseek):
  2v0s-assembly1_A  TM=7.487E-01  e=2.290E-08  Homo sapiens
  2v0r-assembly2_B  TM=7.505E-01  e=4.367E-08  Homo sapiens
  7n8k-assembly2_B  TM=7.380E-01  e=5.301E-08  Homo sapiens
  2j63-assembly2_B  TM=6.744E-01  e=9.900E-06  Leishmania major
  6bov-assembly1_A  TM=6.840E-01  e=8.336E-05  Homo sapiens

Organism: Hibiscus trionum (NCBI:txid183268)

Sequence (248 aa):
MRILTWNVRGLGSEAKSLAVRRLVLSQKVEVLFLQETKKQEITESEIHRLWPENELEYRISNADGMSRGLIVIWDKSKFSLDSSLYDRNFIFLKGIWLQGGLEVILINVYAPCVVSEQSLYGISMRILTWNVRGLGSEAKSLAVRRLVLSQKVEVLFLQETKKQEITESEIHRLWPENELEYRISNADGMSRGLIVIWDKSKFSLDSSLYDRNFIFLKGIWLQGGLEVILINVYAPCVVSEQSLYGIS